Protein AF-Q2W758-F1 (afdb_monomer_lite)

pLDDT: mean 70.44, std 22.69, range [36.78, 98.5]

Structure (mmCIF, N/CA/C/O backbone):
data_AF-Q2W758-F1
#
_entry.id   AF-Q2W758-F1
#
loop_
_atom_site.group_PDB
_atom_site.id
_atom_site.type_symbol
_atom_site.label_atom_id
_atom_site.label_alt_id
_atom_site.label_comp_id
_atom_site.label_asym_id
_atom_site.label_entity_id
_atom_site.label_seq_id
_atom_site.pdbx_PDB_ins_code
_atom_site.Cartn_x
_atom_site.Cartn_y
_atom_site.Cartn_z
_atom_site.occupancy
_atom_site.B_iso_or_equiv
_atom_site.auth_seq_id
_atom_site.auth_comp_id
_atom_site.auth_asym_id
_atom_site.auth_atom_id
_atom_site.pdbx_PDB_model_num
ATOM 1 N N . MET A 1 1 ? 8.973 -11.100 53.255 1.00 49.47 1 MET A N 1
ATOM 2 C CA . MET A 1 1 ? 9.545 -11.389 51.923 1.00 49.47 1 MET A CA 1
ATOM 3 C C . MET A 1 1 ? 8.384 -11.564 50.959 1.00 49.47 1 MET A C 1
ATOM 5 O O . MET A 1 1 ? 7.760 -12.614 50.936 1.00 49.47 1 MET A O 1
ATOM 9 N N . THR A 1 2 ? 7.994 -10.482 50.293 1.00 50.66 2 THR A N 1
ATOM 10 C CA . THR A 1 2 ? 6.791 -10.388 49.455 1.00 50.66 2 THR A CA 1
ATOM 11 C C . THR A 1 2 ? 7.188 -10.641 48.005 1.00 50.66 2 THR A C 1
ATOM 13 O O . THR A 1 2 ? 7.849 -9.811 47.386 1.00 50.66 2 THR A O 1
ATOM 16 N N . SER A 1 3 ? 6.822 -11.809 47.479 1.00 50.97 3 SER A N 1
ATOM 17 C CA . SER A 1 3 ? 7.029 -12.170 46.076 1.00 50.97 3 SER A CA 1
ATOM 18 C C . SER A 1 3 ? 6.129 -11.318 45.182 1.00 50.97 3 SER A C 1
ATOM 20 O O . SER A 1 3 ? 4.908 -11.478 45.176 1.00 50.97 3 SER A O 1
ATOM 22 N N . ALA A 1 4 ? 6.737 -10.398 44.435 1.00 50.34 4 ALA A N 1
ATOM 23 C CA . ALA A 1 4 ? 6.071 -9.607 43.413 1.00 50.34 4 ALA A CA 1
ATOM 24 C C . ALA A 1 4 ? 5.788 -10.494 42.190 1.00 50.34 4 ALA A C 1
ATOM 26 O O . ALA A 1 4 ? 6.695 -10.886 41.458 1.00 50.34 4 ALA A O 1
ATOM 27 N N . SER A 1 5 ? 4.514 -10.831 41.989 1.00 56.16 5 SER A N 1
ATOM 28 C CA . SER A 1 5 ? 4.032 -11.543 40.806 1.00 56.16 5 SER A CA 1
ATOM 29 C C . SER A 1 5 ? 4.061 -10.597 39.601 1.00 56.16 5 SER A C 1
ATOM 31 O O . SER A 1 5 ? 3.198 -9.729 39.448 1.00 56.16 5 SER A O 1
ATOM 33 N N . VAL A 1 6 ? 5.100 -10.729 38.773 1.00 64.94 6 VAL A N 1
ATOM 34 C CA . VAL A 1 6 ? 5.247 -10.011 37.502 1.00 64.94 6 VAL A CA 1
ATOM 35 C C . VAL A 1 6 ? 4.235 -10.587 36.513 1.00 64.94 6 VAL A C 1
ATOM 37 O O . VAL A 1 6 ? 4.490 -11.593 35.851 1.00 64.94 6 VAL A O 1
ATOM 40 N N . ARG A 1 7 ? 3.062 -9.955 36.415 1.00 58.91 7 ARG A N 1
ATOM 41 C CA . ARG A 1 7 ? 2.067 -10.273 35.383 1.00 58.91 7 ARG A CA 1
ATOM 42 C C . ARG A 1 7 ? 2.674 -9.951 34.022 1.00 58.91 7 ARG A C 1
ATOM 44 O O . ARG A 1 7 ? 2.894 -8.789 33.697 1.00 58.91 7 ARG A O 1
ATOM 51 N N . HIS A 1 8 ? 2.971 -10.985 33.248 1.00 45.88 8 HIS A N 1
ATOM 52 C CA . HIS A 1 8 ? 3.322 -10.833 31.844 1.00 45.88 8 HIS A CA 1
ATOM 53 C C . HIS A 1 8 ? 2.057 -10.398 31.104 1.00 45.88 8 HIS A C 1
ATOM 55 O O . HIS A 1 8 ? 1.109 -11.174 30.978 1.00 45.88 8 HIS A O 1
ATOM 61 N N . SER A 1 9 ? 2.015 -9.136 30.679 1.00 56.16 9 SER A N 1
ATOM 62 C CA . SER A 1 9 ? 0.970 -8.651 29.781 1.00 56.16 9 SER A CA 1
ATOM 63 C C . SER A 1 9 ? 1.039 -9.459 28.482 1.00 56.16 9 SER A C 1
ATOM 65 O O . SER A 1 9 ? 2.118 -9.531 27.888 1.00 56.16 9 SER A O 1
ATOM 67 N N . PRO A 1 10 ? -0.062 -10.092 28.041 1.00 50.97 10 PRO A N 1
ATOM 68 C CA . PRO A 1 10 ? -0.075 -10.843 26.797 1.00 50.97 10 PRO A CA 1
ATOM 69 C C . PRO A 1 10 ? 0.259 -9.902 25.639 1.00 50.97 10 PRO A C 1
ATOM 71 O O . PRO A 1 10 ? -0.279 -8.797 25.551 1.00 50.97 10 PRO A O 1
ATOM 74 N N . SER A 1 11 ? 1.190 -10.355 24.800 1.00 43.78 11 SER A N 1
ATOM 75 C CA . SER A 1 11 ? 1.757 -9.650 23.657 1.00 43.78 11 SER A CA 1
ATOM 76 C C . SER A 1 11 ? 0.722 -8.818 22.911 1.00 43.78 11 SER A C 1
ATOM 78 O O . SER A 1 11 ? -0.300 -9.329 22.447 1.00 43.78 11 SER A O 1
ATOM 80 N N . ALA A 1 12 ? 1.015 -7.523 22.805 1.00 44.62 12 ALA A N 1
ATOM 81 C CA . ALA A 1 12 ? 0.257 -6.588 22.001 1.00 44.62 12 ALA A CA 1
ATOM 82 C C . ALA A 1 12 ? 0.099 -7.148 20.583 1.00 44.62 12 ALA A C 1
ATOM 84 O O . ALA A 1 12 ? 1.062 -7.596 19.963 1.00 44.62 12 ALA A O 1
ATOM 85 N N . LEU A 1 13 ? -1.140 -7.133 20.097 1.00 44.19 13 LEU A N 1
ATOM 86 C CA . LEU A 1 13 ? -1.494 -7.373 18.706 1.00 44.19 13 LEU A CA 1
ATOM 87 C C . LEU A 1 13 ? -0.571 -6.527 17.826 1.00 44.19 13 LEU A C 1
ATOM 89 O O . LEU A 1 13 ? -0.758 -5.313 17.746 1.00 44.19 13 LEU A O 1
ATOM 93 N N . HIS A 1 14 ? 0.421 -7.148 17.188 1.00 46.50 14 HIS A N 1
ATOM 94 C CA . HIS A 1 14 ? 1.194 -6.450 16.176 1.00 46.50 14 HIS A CA 1
ATOM 95 C C . HIS A 1 14 ? 0.193 -6.046 15.086 1.00 46.50 14 HIS A C 1
ATOM 97 O O . HIS A 1 14 ? -0.490 -6.929 14.547 1.00 46.50 14 HIS A O 1
ATOM 103 N N . PRO A 1 15 ? 0.007 -4.740 14.804 1.00 52.16 15 PRO A N 1
ATOM 104 C CA . PRO A 1 15 ? -0.708 -4.345 13.602 1.00 52.16 15 PRO A CA 1
ATOM 105 C C . PRO A 1 15 ? -0.065 -5.114 12.451 1.00 52.16 15 PRO A C 1
ATOM 107 O O . PRO A 1 15 ? 1.149 -5.315 12.458 1.00 52.16 15 PRO A O 1
ATOM 110 N N . VAL A 1 16 ? -0.878 -5.614 11.516 1.00 53.03 16 VAL A N 1
ATOM 111 C CA . VAL A 1 16 ? -0.331 -6.121 10.257 1.00 53.03 16 VAL A CA 1
ATOM 112 C C . VAL A 1 16 ? 0.443 -4.943 9.703 1.00 53.03 16 VAL A C 1
ATOM 114 O O . VAL A 1 16 ? -0.164 -3.946 9.304 1.00 53.03 16 VAL A O 1
ATOM 117 N N . ASP A 1 17 ? 1.763 -5.004 9.822 1.00 59.78 17 ASP A N 1
ATOM 118 C CA . ASP A 1 17 ? 2.634 -3.927 9.412 1.00 59.78 17 ASP A CA 1
ATOM 119 C C . ASP A 1 17 ? 2.723 -4.054 7.899 1.00 59.78 17 ASP A C 1
ATOM 121 O O . ASP A 1 17 ? 3.684 -4.567 7.338 1.00 59.78 17 ASP A O 1
ATOM 125 N N . LEU A 1 18 ? 1.630 -3.657 7.239 1.00 56.12 18 LEU A N 1
ATOM 126 C CA . LEU A 1 18 ? 1.497 -3.616 5.788 1.00 56.12 18 LEU A CA 1
ATOM 127 C C . LEU A 1 18 ? 2.612 -2.774 5.173 1.00 56.12 18 LEU A C 1
ATOM 129 O O . LEU A 1 18 ? 2.875 -2.947 3.991 1.00 56.12 18 LEU A O 1
ATOM 133 N N . PHE A 1 19 ? 3.238 -1.911 5.987 1.00 55.78 19 PHE A N 1
ATOM 134 C CA . PHE A 1 19 ? 4.366 -1.050 5.665 1.00 55.78 19 PHE A CA 1
ATOM 135 C C . PHE A 1 19 ? 5.663 -1.402 6.408 1.00 55.78 19 PHE A C 1
ATOM 137 O O . PHE A 1 19 ? 6.660 -0.688 6.275 1.00 55.78 19 PHE A O 1
ATOM 144 N N . GLY A 1 20 ? 5.665 -2.506 7.155 1.00 58.12 20 GLY A N 1
ATOM 145 C CA . GLY A 1 20 ? 6.809 -2.990 7.909 1.00 58.12 20 GLY A CA 1
ATOM 146 C C . GLY A 1 20 ? 7.896 -3.485 6.974 1.00 58.12 20 GLY A C 1
ATOM 147 O O . GLY A 1 20 ? 7.636 -4.199 6.003 1.00 58.12 20 GLY A O 1
ATOM 148 N N . ALA A 1 21 ? 9.134 -3.089 7.248 1.00 56.91 21 ALA A N 1
ATOM 149 C CA . ALA A 1 21 ? 10.274 -3.579 6.492 1.00 56.91 21 ALA A CA 1
ATOM 150 C C . ALA A 1 21 ? 10.400 -5.104 6.666 1.00 56.91 21 ALA A C 1
ATOM 152 O O . ALA A 1 21 ? 10.360 -5.610 7.788 1.00 56.91 21 ALA A O 1
ATOM 153 N N . SER A 1 22 ? 10.572 -5.834 5.559 1.00 60.69 22 SER A N 1
ATOM 154 C CA . SER A 1 22 ? 10.923 -7.258 5.585 1.00 60.69 22 SER A CA 1
ATOM 155 C C . SER A 1 22 ? 12.285 -7.459 6.264 1.00 60.69 22 SER A C 1
ATOM 157 O O . SER A 1 22 ? 13.042 -6.508 6.467 1.00 60.69 22 SER A O 1
ATOM 159 N N . ALA A 1 23 ? 12.659 -8.709 6.546 1.00 63.75 23 ALA A N 1
ATOM 160 C CA . ALA A 1 23 ? 14.004 -9.069 7.009 1.00 63.75 23 ALA A CA 1
ATOM 161 C C . ALA A 1 23 ? 15.124 -8.556 6.072 1.00 63.75 23 ALA A C 1
ATOM 163 O O . ALA A 1 23 ? 16.255 -8.362 6.510 1.00 63.75 23 ALA A O 1
ATOM 164 N N . SER A 1 24 ? 14.804 -8.291 4.797 1.00 65.44 24 SER A N 1
ATOM 165 C CA . SER A 1 24 ? 15.688 -7.661 3.805 1.00 65.44 24 SER A CA 1
ATOM 166 C C . SER A 1 24 ? 15.831 -6.135 3.956 1.00 65.44 24 SER A C 1
ATOM 168 O O . SER A 1 24 ? 16.604 -5.516 3.227 1.00 65.44 24 SER A O 1
ATOM 170 N N . GLY A 1 25 ? 15.078 -5.499 4.859 1.00 80.88 25 GLY A N 1
ATOM 171 C CA . GLY A 1 25 ? 14.962 -4.042 4.974 1.00 80.88 25 GLY A CA 1
ATOM 172 C C . GLY A 1 25 ? 14.144 -3.393 3.850 1.00 80.88 25 GLY A C 1
ATOM 173 O O . GLY A 1 25 ? 13.932 -2.180 3.864 1.00 80.88 25 GLY A O 1
ATOM 174 N N . LEU A 1 26 ? 13.680 -4.183 2.877 1.00 83.44 26 LEU A N 1
ATOM 175 C CA . LEU A 1 26 ? 12.830 -3.742 1.780 1.00 83.44 26 LEU A CA 1
ATOM 176 C C . LEU A 1 26 ? 11.384 -4.159 2.028 1.00 83.44 26 LEU A C 1
ATOM 178 O O . LEU A 1 26 ? 11.082 -5.118 2.732 1.00 83.44 26 LEU A O 1
ATOM 182 N N . HIS A 1 27 ? 10.469 -3.391 1.463 1.00 87.44 27 HIS A N 1
ATOM 183 C CA . HIS A 1 27 ? 9.048 -3.654 1.588 1.00 87.44 27 HIS A CA 1
ATOM 184 C C . HIS A 1 27 ? 8.627 -4.696 0.534 1.00 87.44 27 HIS A C 1
ATOM 186 O O . HIS A 1 27 ? 8.945 -4.484 -0.639 1.00 87.44 27 HIS A O 1
ATOM 192 N N . PRO A 1 28 ? 7.853 -5.749 0.869 1.00 90.56 28 PRO A N 1
ATOM 193 C CA . PRO A 1 28 ? 7.458 -6.796 -0.086 1.00 90.56 28 PRO A CA 1
ATOM 194 C C . PRO A 1 28 ? 6.794 -6.251 -1.363 1.00 90.56 28 PRO A C 1
ATOM 196 O O . PRO A 1 28 ? 7.180 -6.593 -2.477 1.00 90.56 28 PRO A O 1
ATOM 199 N N . VAL A 1 29 ? 5.849 -5.314 -1.217 1.00 93.44 29 VAL A N 1
ATOM 200 C CA . VAL A 1 29 ? 5.238 -4.591 -2.354 1.00 93.44 29 VAL A CA 1
ATOM 201 C C . VAL A 1 29 ? 6.278 -3.846 -3.201 1.00 93.44 29 VAL A C 1
ATOM 203 O O . VAL A 1 29 ? 6.196 -3.853 -4.425 1.00 93.44 29 VAL A O 1
ATOM 206 N N . GLY A 1 30 ? 7.289 -3.236 -2.581 1.00 94.81 30 GLY A N 1
ATOM 207 C CA . GLY A 1 30 ? 8.368 -2.556 -3.296 1.00 94.81 30 GLY A CA 1
ATOM 208 C C . GLY A 1 30 ? 9.173 -3.515 -4.174 1.00 94.81 30 GLY A C 1
ATOM 209 O O . GLY A 1 30 ? 9.403 -3.222 -5.347 1.00 94.81 30 GLY A O 1
ATOM 210 N N . GLU A 1 31 ? 9.531 -4.691 -3.654 1.00 94.88 31 GLU A N 1
ATOM 211 C CA . GLU A 1 31 ? 10.206 -5.748 -4.421 1.00 94.88 31 GLU A CA 1
ATOM 212 C C . GLU A 1 31 ? 9.363 -6.209 -5.622 1.00 94.88 31 GLU A C 1
ATOM 214 O O . GLU A 1 31 ? 9.882 -6.375 -6.728 1.00 94.88 31 GLU A O 1
ATOM 219 N N . ARG A 1 32 ? 8.040 -6.330 -5.454 1.00 96.31 32 ARG A N 1
ATOM 220 C CA . ARG A 1 32 ? 7.123 -6.637 -6.563 1.00 96.31 32 ARG A CA 1
ATOM 221 C C . ARG A 1 32 ? 7.094 -5.521 -7.600 1.00 96.31 32 ARG A C 1
ATOM 223 O O . ARG A 1 32 ? 7.221 -5.800 -8.787 1.00 96.31 32 ARG A O 1
ATOM 230 N N . ILE A 1 33 ? 7.018 -4.258 -7.188 1.00 97.12 33 ILE A N 1
ATOM 231 C CA . ILE A 1 33 ? 7.106 -3.127 -8.124 1.00 97.12 33 ILE A CA 1
ATOM 232 C C . ILE A 1 33 ? 8.427 -3.180 -8.906 1.00 97.12 33 ILE A C 1
ATOM 234 O O . ILE A 1 33 ? 8.429 -2.980 -10.119 1.00 97.12 33 ILE A O 1
ATOM 238 N N . ALA A 1 34 ? 9.547 -3.506 -8.259 1.00 97.38 34 ALA A N 1
ATOM 239 C CA . ALA A 1 34 ? 10.831 -3.650 -8.942 1.00 97.38 34 ALA A CA 1
ATOM 240 C C . ALA A 1 34 ? 10.808 -4.737 -10.028 1.00 97.38 34 ALA A C 1
ATOM 242 O O . ALA A 1 34 ? 11.315 -4.500 -11.127 1.00 97.38 34 ALA A O 1
ATOM 243 N N . LEU A 1 35 ? 10.183 -5.886 -9.744 1.00 97.12 35 LEU A N 1
ATOM 244 C CA . LEU A 1 35 ? 9.984 -6.967 -10.714 1.00 97.12 35 LEU A CA 1
ATOM 245 C C . LEU A 1 35 ? 9.090 -6.535 -11.881 1.00 97.12 35 LEU A C 1
ATOM 247 O O . LEU A 1 35 ? 9.450 -6.770 -13.030 1.00 97.12 35 LEU A O 1
ATOM 251 N N . TRP A 1 36 ? 7.977 -5.847 -11.611 1.00 98.00 36 TRP A N 1
ATOM 252 C CA . TRP A 1 36 ? 7.095 -5.311 -12.658 1.00 98.00 36 TRP A CA 1
ATOM 253 C C . TRP A 1 36 ? 7.840 -4.351 -13.591 1.00 98.00 36 TRP A C 1
ATOM 255 O O . TRP A 1 36 ? 7.676 -4.356 -14.809 1.00 98.00 36 TRP A O 1
ATOM 265 N N . LEU A 1 37 ? 8.712 -3.527 -13.012 1.00 97.94 37 LEU A N 1
ATOM 266 C CA . LEU A 1 37 ? 9.508 -2.560 -13.749 1.00 97.94 37 LEU A CA 1
ATOM 267 C C . LEU A 1 37 ? 10.750 -3.166 -14.406 1.00 97.94 37 LEU A C 1
ATOM 269 O O . LEU A 1 37 ? 11.454 -2.407 -15.073 1.00 97.94 37 LEU A O 1
ATOM 273 N N . ALA A 1 38 ? 11.080 -4.449 -14.213 1.00 97.94 38 ALA A N 1
ATOM 274 C CA . ALA A 1 38 ? 12.380 -5.032 -14.569 1.00 97.94 38 ALA A CA 1
ATOM 275 C C . ALA A 1 38 ? 12.777 -4.740 -16.026 1.00 97.94 38 ALA A C 1
ATOM 277 O O . ALA A 1 38 ? 13.856 -4.183 -16.265 1.00 97.94 38 ALA A O 1
ATOM 278 N N . ASP A 1 39 ? 11.844 -4.947 -16.955 1.00 97.62 39 ASP A N 1
ATOM 279 C CA . ASP A 1 39 ? 12.059 -4.791 -18.398 1.00 97.62 39 ASP A CA 1
ATOM 280 C C . ASP A 1 39 ? 11.893 -3.348 -18.907 1.00 97.62 39 ASP A C 1
ATOM 282 O O . ASP A 1 39 ? 12.196 -3.045 -20.063 1.00 97.62 39 ASP A O 1
ATOM 286 N N . ILE A 1 40 ? 11.451 -2.416 -18.054 1.00 97.81 40 ILE A N 1
ATOM 287 C CA . ILE A 1 40 ? 11.237 -1.013 -18.430 1.00 97.81 40 ILE A CA 1
ATOM 288 C C . ILE A 1 40 ? 12.485 -0.187 -18.076 1.00 97.81 40 ILE A C 1
ATOM 290 O O . ILE A 1 40 ? 12.859 -0.099 -16.899 1.00 97.81 40 ILE A O 1
ATOM 294 N N . PRO A 1 41 ? 13.159 0.476 -19.036 1.00 98.25 41 PRO A N 1
ATOM 295 C CA . PRO A 1 41 ? 14.321 1.305 -18.728 1.00 98.25 41 PRO A CA 1
ATOM 296 C C . PRO A 1 41 ? 13.975 2.428 -17.743 1.00 98.25 41 PRO A C 1
ATOM 298 O O . PRO A 1 41 ? 12.971 3.118 -17.905 1.00 98.25 41 PRO A O 1
ATOM 301 N N . ALA A 1 42 ? 14.845 2.693 -16.762 1.00 98.38 42 ALA A N 1
ATOM 302 C CA . ALA A 1 42 ? 14.583 3.706 -15.729 1.00 98.38 42 ALA A CA 1
ATOM 303 C C . ALA A 1 42 ? 14.304 5.109 -16.305 1.00 98.38 42 ALA A C 1
ATOM 305 O O . ALA A 1 42 ? 13.513 5.854 -15.740 1.00 98.38 42 ALA A O 1
ATOM 306 N N . LYS A 1 43 ? 14.918 5.464 -17.445 1.00 98.44 43 LYS A N 1
ATOM 307 C CA . LYS A 1 43 ? 14.649 6.732 -18.149 1.00 98.44 43 LYS A CA 1
ATOM 308 C C . LYS A 1 43 ? 13.212 6.819 -18.678 1.00 98.44 43 LYS A C 1
ATOM 310 O O . LYS A 1 43 ? 12.642 7.903 -18.679 1.00 98.44 43 LYS A O 1
ATOM 315 N N . VAL A 1 44 ? 12.641 5.695 -19.117 1.00 98.38 44 VAL A N 1
ATOM 316 C CA . VAL A 1 44 ? 11.253 5.620 -19.595 1.00 98.38 44 VAL A CA 1
ATOM 317 C C . VAL A 1 44 ? 10.299 5.778 -18.417 1.00 98.38 44 VAL A C 1
ATOM 319 O O . VAL A 1 44 ? 9.440 6.645 -18.469 1.00 98.38 44 VAL A O 1
ATOM 322 N N . VAL A 1 45 ? 10.524 5.039 -17.324 1.00 98.25 45 VAL A N 1
ATOM 323 C CA . VAL A 1 45 ? 9.739 5.178 -16.082 1.00 98.25 45 VAL A CA 1
ATOM 324 C C . VAL A 1 45 ? 9.783 6.621 -15.567 1.00 98.25 45 VAL A C 1
ATOM 326 O O . VAL A 1 45 ? 8.750 7.213 -15.284 1.00 98.25 45 VAL A O 1
ATOM 329 N N . ALA A 1 46 ? 10.973 7.221 -15.505 1.00 98.50 46 ALA A N 1
ATOM 330 C CA . ALA A 1 46 ? 11.157 8.595 -15.048 1.00 98.50 46 ALA A CA 1
ATOM 331 C C . ALA A 1 46 ? 10.346 9.608 -15.868 1.00 98.50 46 ALA A C 1
ATOM 333 O O . ALA A 1 46 ? 9.638 10.436 -15.304 1.00 98.50 46 ALA A O 1
ATOM 334 N N . ARG A 1 47 ? 10.405 9.501 -17.201 1.00 98.19 47 ARG A N 1
ATOM 335 C CA . ARG A 1 47 ? 9.623 10.343 -18.111 1.00 98.19 47 ARG A CA 1
ATOM 336 C C . ARG A 1 47 ? 8.121 10.115 -17.945 1.00 98.19 47 ARG A C 1
ATOM 338 O O . ARG A 1 47 ? 7.376 11.083 -17.875 1.00 98.19 47 ARG A O 1
ATOM 345 N N . ASP A 1 48 ? 7.687 8.858 -17.902 1.00 97.81 48 ASP A N 1
ATOM 346 C CA . ASP A 1 48 ? 6.268 8.497 -17.888 1.00 97.81 48 ASP A CA 1
ATOM 347 C C . ASP A 1 48 ? 5.561 8.944 -16.594 1.00 97.81 48 ASP A C 1
ATOM 349 O O . ASP A 1 48 ? 4.367 9.228 -16.631 1.00 97.81 48 ASP A O 1
ATOM 353 N N . PHE A 1 49 ? 6.294 9.048 -15.480 1.00 97.88 49 PHE A N 1
ATOM 354 C CA . PHE A 1 49 ? 5.773 9.480 -14.176 1.00 97.88 49 PHE A CA 1
ATOM 355 C C . PHE A 1 49 ? 6.271 10.860 -13.724 1.00 97.88 49 PHE A C 1
ATOM 357 O O . PHE A 1 49 ? 6.076 11.219 -12.568 1.00 97.88 49 PHE A O 1
ATOM 364 N N . ALA A 1 50 ? 6.925 11.620 -14.609 1.00 97.69 50 ALA A N 1
ATOM 365 C CA . ALA A 1 50 ? 7.481 12.945 -14.315 1.00 97.69 50 ALA A CA 1
ATOM 366 C C . ALA A 1 50 ? 8.378 12.997 -13.055 1.00 97.69 50 ALA A C 1
ATOM 368 O O . ALA A 1 50 ? 8.368 13.972 -12.305 1.00 97.69 50 ALA A O 1
ATOM 369 N N . VAL A 1 51 ? 9.191 11.958 -12.831 1.00 98.31 51 VAL A N 1
ATOM 370 C CA . VAL A 1 51 ? 10.146 11.886 -11.711 1.00 98.31 51 VAL A CA 1
ATOM 371 C C . VAL A 1 51 ? 11.591 11.919 -12.188 1.00 98.31 51 VAL A C 1
ATOM 373 O O . VAL A 1 51 ? 11.906 11.643 -13.345 1.00 98.31 51 VAL A O 1
ATOM 376 N N . ALA A 1 52 ? 12.518 12.202 -11.275 1.00 98.38 52 ALA A N 1
ATOM 377 C CA . ALA A 1 52 ? 13.937 12.109 -11.578 1.00 98.38 52 ALA A CA 1
ATOM 378 C C . ALA A 1 52 ? 14.368 10.652 -11.849 1.00 98.38 52 ALA A C 1
ATOM 380 O O . ALA A 1 52 ? 13.893 9.699 -11.227 1.00 98.38 52 ALA A O 1
ATOM 381 N N . VAL A 1 53 ? 15.350 10.463 -12.740 1.00 98.50 53 VAL A N 1
ATOM 382 C CA . VAL A 1 53 ? 15.851 9.123 -13.117 1.00 98.50 53 VAL A CA 1
ATOM 383 C C . VAL A 1 53 ? 16.383 8.339 -11.912 1.00 98.50 53 VAL A C 1
ATOM 385 O O . VAL A 1 53 ? 16.246 7.117 -11.864 1.00 98.50 53 VAL A O 1
ATOM 388 N N . HIS A 1 54 ? 16.976 9.018 -10.925 1.00 98.38 54 HIS A N 1
ATOM 389 C CA . HIS A 1 54 ? 17.461 8.365 -9.707 1.00 98.38 54 HIS A CA 1
ATOM 390 C C . HIS A 1 54 ? 16.308 7.805 -8.854 1.00 98.38 54 HIS A C 1
ATOM 392 O O . HIS A 1 54 ? 16.445 6.715 -8.303 1.00 98.38 54 HIS A O 1
ATOM 398 N N . THR A 1 55 ? 15.160 8.488 -8.806 1.00 98.12 55 THR A N 1
ATOM 399 C CA . THR A 1 55 ? 13.945 8.029 -8.119 1.00 98.12 55 THR A CA 1
ATOM 400 C C . THR A 1 55 ? 13.401 6.765 -8.777 1.00 98.12 55 THR A C 1
ATOM 402 O O . THR A 1 55 ? 13.195 5.760 -8.101 1.00 98.12 55 THR A O 1
ATOM 405 N N . ALA A 1 56 ? 13.298 6.756 -10.111 1.00 98.38 56 ALA A N 1
ATOM 406 C CA . ALA A 1 56 ? 12.889 5.570 -10.866 1.00 98.38 56 ALA A CA 1
ATOM 407 C C . ALA A 1 56 ? 13.855 4.382 -10.674 1.00 98.38 56 ALA A C 1
ATOM 409 O O . ALA A 1 56 ? 13.424 3.236 -10.553 1.00 98.38 56 ALA A O 1
ATOM 410 N N . LYS A 1 57 ? 15.171 4.637 -10.593 1.00 98.19 57 LYS A N 1
ATOM 411 C CA . LYS A 1 57 ? 16.159 3.611 -10.203 1.00 98.19 57 LYS A CA 1
ATOM 412 C C . LYS A 1 57 ? 15.944 3.116 -8.769 1.00 98.19 57 LYS A C 1
ATOM 414 O O . LYS A 1 57 ? 16.224 1.957 -8.493 1.00 98.19 57 LYS A O 1
ATOM 419 N N . GLY A 1 58 ? 15.477 3.972 -7.861 1.00 97.50 58 GLY A N 1
ATOM 420 C CA . GLY A 1 58 ? 15.061 3.585 -6.514 1.00 97.50 58 GLY A CA 1
ATOM 421 C C . GLY A 1 58 ? 13.919 2.570 -6.545 1.00 97.50 58 GLY A C 1
ATOM 422 O O . GLY A 1 58 ? 14.049 1.495 -5.969 1.00 97.50 58 GLY A O 1
ATOM 423 N N . TRP A 1 59 ? 12.857 2.854 -7.298 1.00 98.06 59 TRP A N 1
ATOM 424 C CA . TRP A 1 59 ? 11.721 1.935 -7.438 1.00 98.06 59 TRP A CA 1
ATOM 425 C C . TRP A 1 59 ? 12.130 0.593 -8.046 1.00 98.06 59 TRP A C 1
ATOM 427 O O . TRP A 1 59 ? 11.775 -0.456 -7.525 1.00 98.06 59 TRP A O 1
ATOM 437 N N . LYS A 1 60 ? 12.991 0.606 -9.073 1.00 97.81 60 LYS A N 1
ATOM 438 C CA . LYS A 1 60 ? 13.574 -0.618 -9.655 1.00 97.81 60 LYS A CA 1
ATOM 439 C C . LYS A 1 60 ? 14.491 -1.406 -8.706 1.00 97.81 60 LYS A C 1
ATOM 441 O O . LYS A 1 60 ? 14.852 -2.528 -9.034 1.00 97.81 60 LYS A O 1
ATOM 446 N N . ARG A 1 61 ? 14.902 -0.833 -7.569 1.00 97.12 61 ARG A N 1
ATOM 447 C CA . ARG A 1 61 ? 15.653 -1.523 -6.503 1.00 97.12 61 ARG A CA 1
ATOM 448 C C . ARG A 1 61 ? 14.759 -2.010 -5.360 1.00 97.12 61 ARG A C 1
ATOM 450 O O . ARG A 1 61 ? 15.277 -2.527 -4.382 1.00 97.12 61 ARG A O 1
ATOM 457 N N . GLY A 1 62 ? 13.446 -1.825 -5.465 1.00 96.25 62 GLY A N 1
ATOM 458 C CA . GLY A 1 62 ? 12.492 -2.264 -4.452 1.00 96.25 62 GLY A CA 1
ATOM 459 C C . GLY A 1 62 ? 12.078 -1.183 -3.457 1.00 96.25 62 GLY A C 1
ATOM 460 O O . GLY A 1 62 ? 11.365 -1.477 -2.503 1.00 96.25 62 GLY A O 1
ATOM 461 N N . HIS A 1 63 ? 12.494 0.074 -3.648 1.00 95.94 63 HIS A N 1
ATOM 462 C CA . HIS A 1 63 ? 12.005 1.159 -2.798 1.00 95.94 63 HIS A CA 1
ATOM 463 C C . HIS A 1 63 ? 10.556 1.498 -3.141 1.00 95.94 63 HIS A C 1
ATOM 465 O O . HIS A 1 63 ? 10.223 1.713 -4.309 1.00 95.94 63 HIS A O 1
ATOM 471 N N . LEU A 1 64 ? 9.712 1.598 -2.114 1.00 95.56 64 LEU A N 1
ATOM 472 C CA . LEU A 1 64 ? 8.306 1.926 -2.294 1.00 95.56 64 LEU A CA 1
ATOM 473 C C . LEU A 1 64 ? 8.158 3.355 -2.857 1.00 95.56 64 LEU A C 1
ATOM 475 O O . LEU A 1 64 ? 8.776 4.290 -2.332 1.00 95.56 64 LEU A O 1
ATOM 479 N N . PRO A 1 65 ? 7.361 3.566 -3.915 1.00 96.69 65 PRO A N 1
ATOM 480 C CA . PRO A 1 65 ? 6.985 4.908 -4.332 1.00 96.69 65 PRO A CA 1
ATOM 481 C C . PRO A 1 65 ? 6.137 5.607 -3.261 1.00 96.69 65 PRO A C 1
ATOM 483 O O . PRO A 1 65 ? 5.372 4.977 -2.533 1.00 96.69 65 PRO A O 1
ATOM 486 N N . LEU A 1 66 ? 6.232 6.939 -3.205 1.00 95.56 66 LEU A N 1
ATOM 487 C CA . LEU A 1 66 ? 5.274 7.751 -2.447 1.00 95.56 66 LEU A CA 1
ATOM 488 C C . LEU A 1 66 ? 3.856 7.531 -2.994 1.00 95.56 66 LEU A C 1
ATOM 490 O O . LEU A 1 66 ? 3.693 7.296 -4.192 1.00 95.56 66 LEU A O 1
ATOM 494 N N . MET A 1 67 ? 2.840 7.697 -2.145 1.00 94.25 67 MET A N 1
ATOM 495 C CA . MET A 1 67 ? 1.439 7.407 -2.490 1.00 94.25 67 MET A CA 1
ATOM 496 C C . MET A 1 67 ? 0.952 8.111 -3.761 1.00 94.25 67 MET A C 1
ATOM 498 O O . MET A 1 67 ? 0.288 7.482 -4.576 1.00 94.25 67 MET A O 1
ATOM 502 N N . ALA A 1 68 ? 1.347 9.366 -3.995 1.00 96.25 68 ALA A N 1
ATOM 503 C CA . ALA A 1 68 ? 0.990 10.085 -5.221 1.00 96.25 68 ALA A CA 1
ATOM 504 C C . ALA A 1 68 ? 1.522 9.396 -6.496 1.00 96.25 68 ALA A C 1
ATOM 506 O O . ALA A 1 68 ? 0.804 9.256 -7.483 1.00 96.25 68 ALA A O 1
ATOM 507 N N . HIS A 1 69 ? 2.767 8.909 -6.469 1.00 97.88 69 HIS A N 1
ATOM 508 C CA . HIS A 1 69 ? 3.355 8.187 -7.599 1.00 97.88 69 HIS A CA 1
ATOM 509 C C . HIS A 1 69 ? 2.778 6.781 -7.733 1.00 97.88 69 HIS A C 1
ATOM 511 O O . HIS A 1 69 ? 2.588 6.307 -8.848 1.00 97.88 69 HIS A O 1
ATOM 517 N N . PHE A 1 70 ? 2.479 6.125 -6.610 1.00 96.94 70 PHE A N 1
ATOM 518 C CA . PHE A 1 70 ? 1.815 4.829 -6.626 1.00 96.94 70 PHE A CA 1
ATOM 519 C C . PHE A 1 70 ? 0.426 4.930 -7.271 1.00 96.94 70 PHE A C 1
ATOM 521 O O . PHE A 1 70 ? 0.127 4.169 -8.183 1.00 96.94 70 PHE A O 1
ATOM 528 N N . ALA A 1 71 ? -0.375 5.932 -6.897 1.00 96.25 71 ALA A N 1
ATOM 529 C CA . ALA A 1 71 ? -1.661 6.205 -7.535 1.00 96.25 71 ALA A CA 1
ATOM 530 C C . ALA A 1 71 ? -1.509 6.447 -9.046 1.00 96.25 71 ALA A C 1
ATOM 532 O O . ALA A 1 71 ? -2.248 5.870 -9.835 1.00 96.25 71 ALA A O 1
ATOM 533 N N . ALA A 1 72 ? -0.498 7.214 -9.473 1.00 97.75 72 ALA A N 1
ATOM 534 C CA . ALA A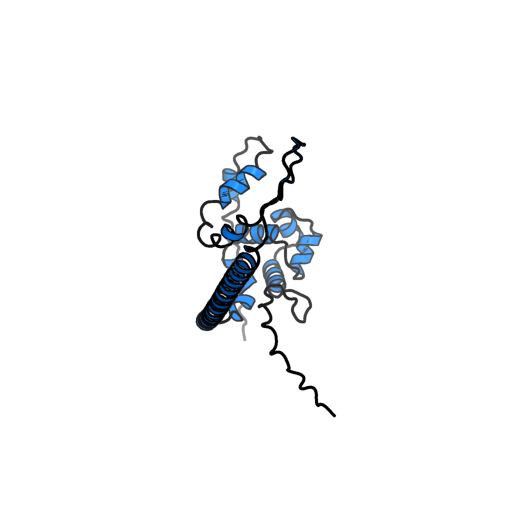 1 72 ? -0.220 7.409 -10.897 1.00 97.75 72 ALA A CA 1
ATOM 535 C C . ALA A 1 72 ? 0.138 6.097 -11.626 1.00 97.75 72 ALA A C 1
ATOM 537 O O . ALA A 1 72 ? -0.268 5.901 -12.773 1.00 97.75 72 ALA A O 1
ATOM 538 N N . MET A 1 73 ? 0.880 5.188 -10.979 1.00 98.19 73 MET A N 1
ATOM 539 C CA . MET A 1 73 ? 1.176 3.850 -11.515 1.00 98.19 73 MET A CA 1
ATOM 540 C C . MET A 1 73 ? -0.092 3.018 -11.693 1.00 98.19 73 MET A C 1
ATOM 542 O O . MET A 1 73 ? -0.278 2.425 -12.755 1.00 98.19 73 MET A O 1
ATOM 546 N N . VAL A 1 74 ? -0.980 3.035 -10.697 1.00 97.44 74 VAL A N 1
ATOM 547 C CA . VAL A 1 74 ? -2.286 2.365 -10.755 1.00 97.44 74 VAL A CA 1
ATOM 548 C C . VAL A 1 74 ? -3.134 2.935 -11.886 1.00 97.44 74 VAL A C 1
ATOM 550 O O . VAL A 1 74 ? -3.626 2.179 -12.709 1.00 97.44 74 VAL A O 1
ATOM 553 N N . THR A 1 75 ? -3.225 4.258 -12.027 1.00 97.19 75 THR A N 1
ATOM 554 C CA . THR A 1 75 ? -3.962 4.879 -13.140 1.00 97.19 75 THR A CA 1
ATOM 555 C C . THR A 1 75 ? -3.398 4.484 -14.508 1.00 97.19 75 THR A C 1
ATOM 557 O O . THR A 1 75 ? -4.145 4.357 -15.475 1.00 97.19 75 THR A O 1
ATOM 560 N N . ARG A 1 76 ? -2.076 4.293 -14.620 1.00 97.19 76 ARG A N 1
ATOM 561 C CA . ARG A 1 76 ? -1.423 3.927 -15.886 1.00 97.19 76 ARG A CA 1
ATOM 562 C C . ARG A 1 76 ? -1.616 2.458 -16.258 1.00 97.19 76 ARG A C 1
ATOM 564 O O . ARG A 1 76 ? -1.761 2.168 -17.445 1.00 97.19 76 ARG A O 1
ATOM 571 N N . TRP A 1 77 ? -1.515 1.549 -15.292 1.00 97.31 77 TRP A N 1
ATOM 572 C CA . TRP A 1 77 ? -1.461 0.104 -15.548 1.00 97.31 77 TRP A CA 1
ATOM 573 C C . TRP A 1 77 ? -2.711 -0.664 -15.117 1.00 97.31 77 TRP A C 1
ATOM 575 O O . TRP A 1 77 ? -2.902 -1.782 -15.581 1.00 97.31 77 TRP A O 1
ATOM 585 N N . GLY A 1 78 ? -3.571 -0.066 -14.297 1.00 96.56 78 GLY A N 1
ATOM 586 C CA . GLY A 1 78 ? -4.824 -0.652 -13.837 1.00 96.56 78 GLY A CA 1
ATOM 587 C C . GLY A 1 78 ? -4.645 -1.780 -12.822 1.00 96.56 78 GLY A C 1
ATOM 588 O O . GLY A 1 78 ? -3.640 -1.857 -12.106 1.00 96.56 78 GLY A O 1
ATOM 589 N N . ASP A 1 79 ? -5.651 -2.649 -12.783 1.00 95.31 79 ASP A N 1
ATOM 590 C CA . ASP A 1 79 ? -5.806 -3.691 -11.767 1.00 95.31 79 ASP A CA 1
ATOM 591 C C . ASP A 1 79 ? -4.728 -4.777 -11.860 1.00 95.31 79 ASP A C 1
ATOM 593 O O . ASP A 1 79 ? -4.230 -5.220 -10.830 1.00 95.31 79 ASP A O 1
ATOM 597 N N . ASP A 1 80 ? -4.248 -5.112 -13.064 1.00 97.06 80 ASP A N 1
ATOM 598 C CA . ASP A 1 80 ? -3.172 -6.100 -13.252 1.00 97.06 80 ASP A CA 1
ATOM 599 C C . ASP A 1 80 ? -1.901 -5.731 -12.466 1.00 97.06 80 ASP A C 1
ATOM 601 O O . ASP A 1 80 ? -1.207 -6.590 -11.915 1.00 97.06 80 ASP A O 1
ATOM 605 N N . PHE A 1 81 ? -1.587 -4.433 -12.401 1.00 97.38 81 PHE A N 1
ATOM 606 C CA . PHE A 1 81 ? -0.459 -3.941 -11.617 1.00 97.38 81 PHE A CA 1
ATOM 607 C C . PHE A 1 81 ? -0.733 -4.028 -10.116 1.00 97.38 81 PHE A C 1
ATOM 609 O O . PHE A 1 81 ? 0.165 -4.414 -9.366 1.00 97.38 81 PHE A O 1
ATOM 616 N N . LEU A 1 82 ? -1.948 -3.684 -9.677 1.00 96.56 82 LEU A N 1
ATOM 617 C CA . LEU A 1 82 ? -2.346 -3.788 -8.272 1.00 96.56 82 LEU A CA 1
ATOM 618 C C . LEU A 1 82 ? -2.277 -5.234 -7.788 1.00 96.56 82 LEU A C 1
ATOM 620 O O . LEU A 1 82 ? -1.597 -5.508 -6.796 1.00 96.56 82 LEU A O 1
ATOM 624 N N . ASP A 1 83 ? -2.899 -6.151 -8.523 1.00 95.44 83 ASP A N 1
ATOM 625 C CA . ASP A 1 83 ? -2.910 -7.576 -8.215 1.00 95.44 83 ASP A CA 1
ATOM 626 C C . ASP A 1 83 ? -1.485 -8.122 -8.161 1.00 95.44 83 ASP A C 1
ATOM 628 O O . ASP A 1 83 ? -1.102 -8.801 -7.207 1.00 95.44 83 ASP A O 1
ATOM 632 N N . PHE A 1 84 ? -0.639 -7.766 -9.131 1.00 96.19 84 PHE A N 1
ATOM 633 C CA . PHE A 1 84 ? 0.748 -8.210 -9.132 1.00 96.19 84 PHE A CA 1
ATOM 634 C C . PHE A 1 84 ? 1.561 -7.645 -7.958 1.00 96.19 84 PHE A C 1
ATOM 636 O O . PHE A 1 84 ? 2.333 -8.391 -7.336 1.00 96.19 84 PHE A O 1
ATOM 643 N N . ALA A 1 85 ? 1.426 -6.345 -7.674 1.00 96.19 85 ALA A N 1
ATOM 644 C CA . ALA A 1 85 ? 2.185 -5.643 -6.642 1.00 96.19 85 ALA A CA 1
ATOM 645 C C . ALA A 1 85 ? 1.794 -6.097 -5.229 1.00 96.19 85 ALA A C 1
ATOM 647 O O . ALA A 1 85 ? 2.669 -6.257 -4.376 1.00 96.19 85 ALA A O 1
ATOM 648 N N . PHE A 1 86 ? 0.504 -6.356 -4.999 1.00 94.88 86 PHE A N 1
ATOM 649 C CA . PHE A 1 86 ? -0.034 -6.757 -3.700 1.00 94.88 86 PHE A CA 1
ATOM 650 C C . PHE A 1 86 ? -0.248 -8.260 -3.532 1.00 94.88 86 PHE A C 1
ATOM 652 O O . PHE A 1 86 ? -0.547 -8.675 -2.416 1.00 94.88 86 PHE A O 1
ATOM 659 N N . ALA A 1 87 ? -0.026 -9.090 -4.558 1.00 91.94 87 ALA A N 1
ATOM 660 C CA . ALA A 1 87 ? -0.171 -10.546 -4.455 1.00 91.94 87 ALA A CA 1
ATOM 661 C C . ALA A 1 87 ? 0.448 -11.159 -3.179 1.00 91.94 87 ALA A C 1
ATOM 663 O O . ALA A 1 87 ? -0.235 -11.960 -2.546 1.00 91.94 87 ALA A O 1
ATOM 664 N N . PRO A 1 88 ? 1.667 -10.787 -2.725 1.00 86.38 88 PRO A N 1
ATOM 665 C CA . PRO A 1 88 ? 2.214 -11.326 -1.476 1.00 86.38 88 PRO A CA 1
ATOM 666 C C . PRO A 1 88 ? 1.415 -10.904 -0.238 1.00 86.38 88 PRO A C 1
ATOM 668 O O . PRO A 1 88 ? 1.093 -11.734 0.605 1.00 86.38 88 PRO A O 1
ATOM 671 N N . ALA A 1 89 ? 1.035 -9.626 -0.158 1.00 84.62 89 ALA A N 1
ATOM 672 C CA . ALA A 1 89 ? 0.247 -9.104 0.956 1.00 84.62 89 ALA A CA 1
ATOM 673 C C . ALA A 1 89 ? -1.165 -9.711 0.991 1.00 84.62 89 ALA A C 1
ATOM 675 O O . ALA A 1 89 ? -1.725 -9.910 2.065 1.00 84.62 89 ALA A O 1
ATOM 676 N N . LEU A 1 90 ? -1.729 -10.027 -0.179 1.00 82.50 90 LEU A N 1
ATOM 677 C CA . LEU A 1 90 ? -3.017 -10.704 -0.311 1.00 82.50 90 LEU A CA 1
ATOM 678 C C . LEU A 1 90 ? -2.920 -12.206 -0.014 1.00 82.50 90 LEU A C 1
ATOM 680 O O . LEU A 1 90 ? -3.859 -12.767 0.540 1.00 82.50 90 LEU A O 1
ATOM 684 N N . ALA A 1 91 ? -1.795 -12.851 -0.331 1.00 84.12 91 ALA A N 1
ATOM 685 C CA . ALA A 1 91 ? -1.557 -14.257 -0.003 1.00 84.12 91 ALA A CA 1
ATOM 686 C C . ALA A 1 91 ? -1.381 -14.479 1.508 1.00 84.12 91 ALA A C 1
ATOM 688 O O . ALA A 1 91 ? -1.814 -15.500 2.037 1.00 84.12 91 ALA A O 1
ATOM 689 N N . GLU A 1 92 ? -0.774 -13.514 2.201 1.00 81.62 92 GLU A N 1
ATOM 690 C CA . GLU A 1 92 ? -0.614 -13.520 3.660 1.00 81.62 92 GLU A CA 1
ATOM 691 C C . GLU A 1 92 ? -1.802 -12.887 4.400 1.00 81.62 92 GLU A C 1
ATOM 693 O O . GLU A 1 92 ? -1.843 -12.887 5.636 1.00 81.62 92 GLU A O 1
ATOM 698 N N . ALA A 1 93 ? -2.779 -12.340 3.669 1.00 77.62 93 ALA A N 1
ATOM 699 C CA . ALA A 1 93 ? -3.940 -11.727 4.285 1.00 77.62 93 ALA A CA 1
ATOM 700 C C . ALA A 1 93 ? -4.699 -12.779 5.114 1.00 77.62 93 ALA A C 1
ATOM 702 O O . ALA A 1 93 ? -4.943 -13.892 4.636 1.00 77.62 93 ALA A O 1
ATOM 703 N N . PRO A 1 94 ? -5.118 -12.440 6.350 1.00 79.00 94 PRO A N 1
ATOM 704 C CA . PRO A 1 94 ? -5.989 -13.314 7.119 1.00 79.00 94 PRO A CA 1
ATOM 705 C C . PRO A 1 94 ? -7.220 -13.635 6.276 1.00 79.00 94 PRO A C 1
ATOM 707 O O . PRO A 1 94 ? -7.755 -12.737 5.615 1.00 79.00 94 PRO A O 1
ATOM 710 N N . SER A 1 95 ? -7.684 -14.883 6.322 1.00 85.69 95 SER A N 1
ATOM 711 C CA . SER A 1 95 ? -8.911 -15.264 5.621 1.00 85.69 95 SER A CA 1
ATOM 712 C C . SER A 1 95 ? -10.063 -14.338 6.025 1.00 85.69 95 SER A C 1
ATOM 714 O O . SER A 1 95 ? -10.082 -13.814 7.141 1.00 85.69 95 SER A O 1
ATOM 716 N N . LEU A 1 96 ? -11.059 -14.155 5.152 1.00 80.75 96 LEU A N 1
ATOM 717 C CA . LEU A 1 96 ? -12.221 -13.310 5.459 1.00 80.75 96 LEU A CA 1
ATOM 718 C C . LEU A 1 96 ? -12.867 -13.690 6.803 1.00 80.75 96 LEU A C 1
ATOM 720 O O . LEU A 1 96 ? -13.203 -12.814 7.591 1.00 80.75 96 LEU A O 1
ATOM 724 N N . SER A 1 97 ? -12.951 -14.988 7.109 1.00 82.06 97 SER A N 1
ATOM 725 C CA . SER A 1 97 ? -13.418 -15.483 8.410 1.00 82.06 97 SER A CA 1
ATOM 726 C C . SER A 1 97 ? -12.567 -14.982 9.581 1.00 82.06 97 SER A C 1
ATOM 728 O O . SER A 1 97 ? -13.106 -14.465 10.551 1.00 82.06 97 SER A O 1
ATOM 730 N N . GLN A 1 98 ? -11.238 -15.039 9.477 1.00 86.38 98 GLN A N 1
ATOM 731 C CA . GLN A 1 98 ? -10.342 -14.509 10.508 1.00 86.38 98 GLN A CA 1
ATOM 732 C C . GLN A 1 98 ? -10.451 -12.988 10.644 1.00 86.38 98 GLN A C 1
ATOM 734 O O . GLN A 1 98 ? -10.281 -12.452 11.741 1.00 86.38 98 GLN A O 1
ATOM 739 N N . GLN A 1 99 ? -10.707 -12.274 9.546 1.00 84.19 99 GLN A N 1
ATOM 740 C CA . GLN A 1 99 ? -10.950 -10.834 9.592 1.00 84.19 99 GLN A CA 1
ATOM 741 C C . GLN A 1 99 ? -12.262 -10.523 10.317 1.00 84.19 99 GLN A C 1
ATOM 743 O O . GLN A 1 99 ? -12.263 -9.667 11.202 1.00 84.19 99 GLN A O 1
ATOM 748 N N . LEU A 1 100 ? -13.337 -11.257 10.014 1.00 89.56 100 LEU A N 1
ATOM 749 C CA . LEU A 1 100 ? -14.626 -11.136 10.696 1.00 89.56 100 LEU A CA 1
ATOM 750 C C . LEU A 1 100 ? -14.501 -11.444 12.193 1.00 89.56 100 LEU A C 1
ATOM 752 O O . LEU A 1 100 ? -14.917 -10.618 13.000 1.00 89.56 100 LEU A O 1
ATOM 756 N N . ASP A 1 101 ? -13.811 -12.522 12.575 1.00 93.00 101 ASP A N 1
ATOM 757 C CA . ASP A 1 101 ? -13.548 -12.854 13.984 1.00 93.00 101 ASP A CA 1
ATOM 758 C C . ASP A 1 101 ? -12.801 -11.725 14.714 1.00 93.00 101 ASP A C 1
ATOM 760 O O . ASP A 1 101 ? -13.062 -11.415 15.880 1.00 93.00 101 ASP A O 1
ATOM 764 N N . ARG A 1 102 ? -11.832 -11.086 14.044 1.00 87.19 102 ARG A N 1
ATOM 765 C CA . ARG A 1 102 ? -11.103 -9.938 14.609 1.00 87.19 102 ARG A CA 1
ATOM 766 C C . ARG A 1 102 ? -12.005 -8.714 14.740 1.00 87.19 102 ARG A C 1
ATOM 768 O O . ARG A 1 102 ? -11.903 -8.007 15.744 1.00 87.19 102 ARG A O 1
ATOM 775 N N . MET A 1 103 ? -12.859 -8.448 13.753 1.00 88.25 103 MET A N 1
ATOM 776 C CA . MET A 1 103 ? -13.827 -7.351 13.803 1.00 88.25 103 MET A CA 1
ATOM 777 C C . MET A 1 103 ? -14.844 -7.560 14.922 1.00 88.25 103 MET A C 1
ATOM 779 O O . MET A 1 103 ? -15.093 -6.630 15.685 1.00 88.25 103 MET A O 1
ATOM 783 N N . GLU A 1 104 ? -15.350 -8.779 15.089 1.00 95.12 104 GLU A N 1
ATOM 784 C CA . GLU A 1 104 ? -16.269 -9.138 16.167 1.00 95.12 104 GLU A CA 1
ATOM 785 C C . GLU A 1 104 ? -15.612 -8.955 17.540 1.00 95.12 104 GLU A C 1
ATOM 787 O O . GLU A 1 104 ? -16.161 -8.280 18.412 1.00 95.12 104 GLU A O 1
ATOM 792 N N . LYS A 1 105 ? -14.377 -9.443 17.718 1.00 93.75 105 LYS A N 1
ATOM 793 C CA . LYS A 1 105 ? -13.613 -9.231 18.961 1.00 93.75 105 LYS A CA 1
ATOM 794 C C . LYS A 1 105 ? -13.391 -7.749 19.262 1.00 93.75 105 LYS A C 1
ATOM 796 O O . LYS A 1 105 ? -13.480 -7.345 20.422 1.00 93.75 105 LYS A O 1
ATOM 801 N N . ARG A 1 106 ? -13.127 -6.928 18.239 1.00 90.81 106 ARG A N 1
ATOM 802 C CA . ARG A 1 106 ? -13.003 -5.469 18.393 1.00 90.81 106 ARG A CA 1
ATOM 803 C C . ARG A 1 106 ? -14.337 -4.826 18.763 1.00 90.81 106 ARG A C 1
ATOM 805 O O . ARG A 1 106 ? -14.360 -4.020 19.685 1.00 90.81 106 ARG A O 1
ATOM 812 N N . ALA A 1 107 ? -15.436 -5.201 18.114 1.00 94.25 107 ALA A N 1
ATOM 813 C CA . ALA A 1 107 ? -16.772 -4.696 18.436 1.00 94.25 107 ALA A CA 1
ATOM 814 C C . ALA A 1 107 ? -17.190 -5.052 19.875 1.00 94.25 107 ALA A C 1
ATOM 816 O O . ALA A 1 107 ? -17.731 -4.210 20.597 1.00 94.25 107 ALA A O 1
ATOM 817 N N . ALA A 1 108 ? -16.866 -6.266 20.328 1.00 94.56 108 ALA A N 1
ATOM 818 C CA . ALA A 1 108 ? -17.081 -6.692 21.706 1.00 94.56 108 ALA A CA 1
ATOM 819 C C . ALA A 1 108 ? -16.242 -5.871 22.700 1.00 94.56 108 ALA A C 1
ATOM 821 O O . ALA A 1 108 ? -16.743 -5.504 23.763 1.00 94.56 108 ALA A O 1
ATOM 822 N N . GLN A 1 109 ? -14.990 -5.542 22.358 1.00 94.50 109 GLN A N 1
ATOM 823 C CA . GLN A 1 109 ? -14.156 -4.666 23.184 1.00 94.50 109 GLN A CA 1
ATOM 824 C C . GLN A 1 109 ? -14.732 -3.250 23.264 1.00 94.50 109 GLN A C 1
ATOM 826 O O . GLN A 1 109 ? -14.945 -2.757 24.365 1.00 94.50 109 GLN A O 1
ATOM 831 N N . PHE A 1 110 ? -15.087 -2.646 22.127 1.00 93.81 110 PHE A N 1
ATOM 832 C CA . PHE A 1 110 ? -15.715 -1.321 22.099 1.00 93.81 110 PHE A CA 1
ATOM 833 C C . PHE A 1 110 ? -16.996 -1.264 22.933 1.00 93.81 110 PHE A C 1
ATOM 835 O O . PHE A 1 110 ? -17.248 -0.284 23.630 1.00 93.81 110 PHE A O 1
ATOM 842 N N . SER A 1 111 ? -17.798 -2.328 22.899 1.00 96.62 111 SER A N 1
ATOM 843 C CA . SER A 1 111 ? -19.020 -2.419 23.701 1.00 96.62 111 SER A CA 1
ATOM 844 C C . SER A 1 111 ? -18.725 -2.420 25.206 1.00 96.62 111 SER A C 1
ATOM 846 O O . SER A 1 111 ? -19.464 -1.802 25.972 1.00 96.62 111 SER A O 1
ATOM 848 N N . ARG A 1 112 ? -17.632 -3.070 25.638 1.00 97.50 112 ARG A N 1
ATOM 849 C CA . ARG A 1 112 ? -17.174 -3.036 27.036 1.00 97.50 112 ARG A CA 1
ATOM 850 C C . ARG A 1 112 ? -16.685 -1.647 27.433 1.00 97.50 112 ARG A C 1
ATOM 852 O O . ARG A 1 112 ? -17.129 -1.137 28.456 1.00 97.50 112 ARG A O 1
ATOM 859 N N . ASP A 1 113 ? -15.862 -1.024 26.595 1.00 94.81 113 ASP A N 1
ATOM 860 C CA . ASP A 1 113 ? -15.314 0.311 26.854 1.00 94.81 113 ASP A CA 1
ATOM 861 C C . ASP A 1 113 ? -16.443 1.356 26.985 1.00 94.81 113 ASP A C 1
ATOM 863 O O . ASP A 1 113 ? -16.423 2.211 27.871 1.00 94.81 113 ASP A O 1
ATOM 867 N N . LEU A 1 114 ? -17.494 1.250 26.158 1.00 96.81 11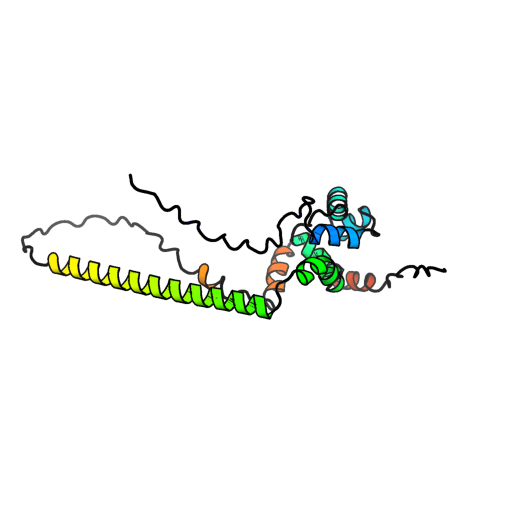4 LEU A N 1
ATOM 868 C CA . LEU A 1 114 ? -18.683 2.106 26.256 1.00 96.81 114 LEU A CA 1
ATOM 869 C C . LEU A 1 114 ? -19.498 1.862 27.533 1.00 96.81 114 LEU A C 1
ATOM 871 O O . LEU A 1 114 ? -20.034 2.813 28.108 1.00 96.81 114 LEU A O 1
ATOM 875 N N . ALA A 1 115 ? -19.615 0.610 27.982 1.00 96.12 115 ALA A N 1
ATOM 876 C CA . ALA A 1 115 ? -20.302 0.287 29.229 1.00 96.12 115 ALA A CA 1
ATOM 877 C C . ALA A 1 115 ? -19.550 0.850 30.446 1.00 96.12 115 ALA A C 1
ATOM 879 O O . ALA A 1 115 ? -20.181 1.416 31.341 1.00 96.12 115 ALA A O 1
ATOM 880 N N . GLU A 1 116 ? -18.220 0.761 30.445 1.00 95.38 116 GLU A N 1
ATOM 881 C CA . GLU A 1 116 ? -17.363 1.334 31.484 1.00 95.38 116 GLU A CA 1
ATOM 882 C C . GLU A 1 116 ? -17.463 2.865 31.512 1.00 95.38 116 GLU A C 1
ATOM 884 O O . GLU A 1 116 ? -17.723 3.449 32.565 1.00 95.38 116 GLU A O 1
ATOM 889 N N . LEU A 1 117 ? -17.370 3.522 30.352 1.00 94.50 117 LEU A N 1
ATOM 890 C CA . LEU A 1 117 ? -17.521 4.975 30.256 1.00 94.50 117 LEU A CA 1
ATOM 891 C C . LEU A 1 117 ? -18.893 5.434 30.774 1.00 94.50 117 LEU A C 1
ATOM 893 O O . LEU A 1 117 ? -18.999 6.427 31.494 1.00 94.50 117 LEU A O 1
ATOM 897 N N . LYS A 1 118 ? -19.959 4.685 30.460 1.00 95.19 118 LYS A N 1
ATOM 898 C CA . LYS A 1 118 ? -21.307 4.973 30.965 1.00 95.19 118 LYS A CA 1
ATOM 899 C C . LYS A 1 118 ? -21.381 4.866 32.492 1.00 95.19 118 LYS A C 1
ATOM 901 O O . LYS A 1 118 ? -22.042 5.698 33.110 1.00 95.19 118 LYS A O 1
ATOM 906 N N . GLN A 1 119 ? -20.704 3.886 33.096 1.00 92.81 119 GLN A N 1
ATOM 907 C CA . GLN A 1 119 ? -20.626 3.750 34.554 1.00 92.81 119 GLN A CA 1
ATOM 908 C C . GLN A 1 119 ? -19.860 4.918 35.192 1.00 92.81 119 GLN A C 1
ATOM 910 O O . GLN A 1 119 ? -20.342 5.502 36.165 1.00 92.81 119 GLN A O 1
ATOM 915 N N . GLN A 1 120 ? -18.728 5.326 34.614 1.00 89.75 120 GLN A N 1
ATOM 916 C CA . GLN A 1 120 ? -17.945 6.469 35.101 1.00 89.75 120 GLN A CA 1
ATOM 917 C C . GLN A 1 120 ? -18.776 7.764 35.114 1.00 89.75 120 GLN A C 1
ATOM 919 O O . GLN A 1 120 ? -18.838 8.446 36.137 1.00 89.75 120 GLN A O 1
ATOM 924 N N . VAL A 1 121 ? -19.518 8.042 34.035 1.00 92.06 121 VAL A N 1
ATOM 925 C CA . VAL A 1 121 ? -20.407 9.217 33.949 1.00 92.06 121 VAL A CA 1
ATOM 926 C C . VAL A 1 121 ? -21.534 9.165 34.989 1.00 92.06 121 VAL A C 1
ATOM 928 O O . VAL A 1 121 ? -21.932 10.200 35.528 1.00 92.06 121 VAL A O 1
ATOM 931 N N . THR A 1 122 ? -22.068 7.977 35.306 1.00 86.81 122 THR A N 1
ATOM 932 C CA . THR 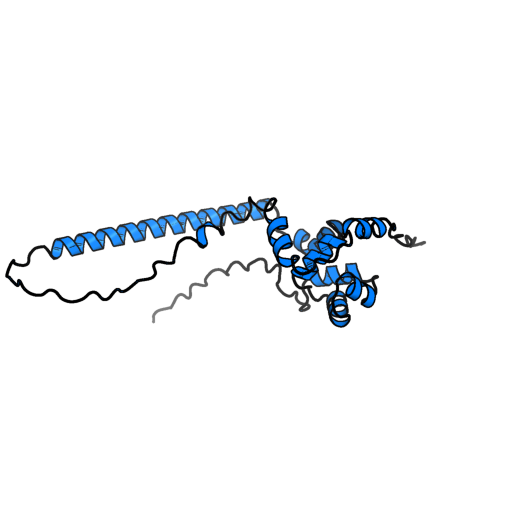A 1 122 ? -23.082 7.859 36.368 1.00 86.81 122 THR A CA 1
ATOM 933 C C . THR A 1 122 ? -22.517 8.127 37.761 1.00 86.81 122 THR A C 1
ATOM 935 O O . THR A 1 122 ? -23.195 8.783 38.549 1.00 86.81 122 THR A O 1
ATOM 938 N N . HIS A 1 123 ? -21.289 7.687 38.058 1.00 79.25 123 HIS A N 1
ATOM 939 C CA . HIS A 1 123 ? -20.646 7.945 39.350 1.00 79.25 123 HIS A CA 1
ATOM 940 C C . HIS A 1 123 ? -20.315 9.430 39.542 1.00 79.25 123 HIS A C 1
ATOM 942 O O . HIS A 1 123 ? -20.659 9.992 40.581 1.00 79.25 123 HIS A O 1
ATOM 948 N N . GLU A 1 124 ? -19.768 10.093 38.519 1.00 77.75 124 GLU A N 1
ATOM 949 C CA . GLU A 1 124 ? -19.467 11.532 38.562 1.00 77.75 124 GLU A CA 1
ATOM 950 C C . GLU A 1 124 ? -20.729 12.370 38.836 1.00 77.75 124 GLU A C 1
ATOM 952 O O . GLU A 1 124 ? -20.732 13.264 39.683 1.00 77.75 124 GLU A O 1
ATOM 957 N N . LYS A 1 125 ? -21.852 12.032 38.187 1.00 75.12 125 LYS A N 1
ATOM 958 C CA . LYS A 1 125 ? -23.122 12.748 38.380 1.00 75.12 125 LYS A CA 1
ATOM 959 C C . LYS A 1 125 ? -23.690 12.593 39.796 1.00 75.12 125 LYS A C 1
ATOM 961 O O . LYS A 1 125 ? -24.322 13.526 40.296 1.00 75.12 1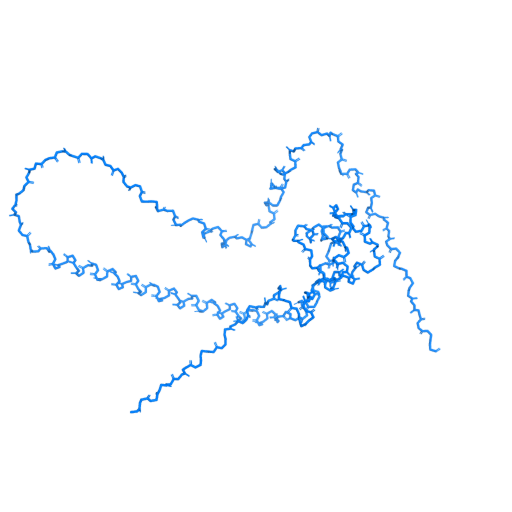25 LYS A O 1
ATOM 966 N N . VAL A 1 126 ? -23.503 11.432 40.426 1.00 74.62 126 VAL A N 1
ATOM 967 C CA . VAL A 1 126 ? -23.960 11.184 41.804 1.00 74.62 126 VAL A CA 1
ATOM 968 C C . VAL A 1 126 ? -23.091 11.949 42.803 1.00 74.62 126 VAL A C 1
ATOM 970 O O . VAL A 1 126 ? -23.633 12.601 43.695 1.00 74.62 126 VAL A O 1
ATOM 973 N N . GLU A 1 127 ? -21.768 11.956 42.625 1.00 72.50 127 GLU A N 1
ATOM 974 C CA . GLU A 1 127 ? -20.853 12.707 43.497 1.00 72.50 127 GLU A CA 1
ATOM 975 C C . GLU A 1 127 ? -21.123 14.220 43.469 1.00 72.50 127 GLU A C 1
ATOM 977 O O . GLU A 1 127 ? -21.153 14.870 44.521 1.00 72.50 127 GLU A O 1
ATOM 982 N N . ASP A 1 128 ? -21.404 14.781 42.290 1.00 70.25 128 ASP A N 1
ATOM 983 C CA . ASP A 1 128 ? -21.751 16.198 42.141 1.00 70.25 128 ASP A CA 1
ATOM 984 C C . ASP A 1 128 ? -23.086 16.560 42.819 1.00 70.25 128 ASP A C 1
ATOM 986 O O . ASP A 1 128 ? -23.230 17.646 43.393 1.00 70.25 128 ASP A O 1
ATOM 990 N N . GLN A 1 129 ? -24.069 15.652 42.808 1.00 68.25 129 GLN A N 1
ATOM 991 C CA . GLN A 1 129 ? -25.334 15.846 43.526 1.00 68.25 129 GLN A CA 1
ATOM 992 C C . GLN A 1 129 ? -25.150 15.772 45.047 1.00 68.25 129 GLN A C 1
ATOM 994 O O . GLN A 1 129 ? -25.702 16.609 45.765 1.00 68.25 129 GLN A O 1
ATOM 999 N N . SER A 1 130 ? -24.330 14.841 45.544 1.00 67.56 130 SER A N 1
ATOM 1000 C CA . SER A 1 130 ? -24.015 14.740 46.973 1.00 67.56 130 SER A CA 1
ATOM 1001 C C . SER A 1 130 ? -23.261 15.968 47.497 1.00 67.56 130 SER A C 1
ATOM 1003 O O . SER A 1 130 ? -23.572 16.448 48.588 1.00 67.56 130 SER A O 1
ATOM 1005 N N . ARG A 1 131 ? -22.335 16.550 46.717 1.00 65.44 131 ARG A N 1
ATOM 1006 C CA . ARG A 1 131 ? -21.647 17.801 47.097 1.00 65.44 131 ARG A CA 1
ATOM 1007 C C . ARG A 1 131 ? -22.587 19.005 47.179 1.00 65.44 131 ARG A C 1
ATOM 1009 O O . ARG A 1 131 ? -22.419 19.837 48.065 1.00 65.44 131 ARG A O 1
ATOM 1016 N N . ARG A 1 132 ? -23.593 19.103 46.300 1.00 60.19 132 ARG A N 1
ATOM 1017 C CA . ARG A 1 132 ? -24.582 20.200 46.342 1.00 60.19 132 ARG A CA 1
ATOM 1018 C C . ARG A 1 132 ? -25.543 20.098 47.525 1.00 60.19 132 ARG A C 1
ATOM 1020 O O . ARG A 1 132 ? -25.920 21.130 48.069 1.00 60.19 132 ARG A O 1
ATOM 1027 N N . ALA A 1 133 ? -25.903 18.889 47.955 1.00 60.44 133 ALA A N 1
ATOM 1028 C CA . ALA A 1 133 ? -26.773 18.695 49.117 1.00 60.44 133 ALA A CA 1
ATOM 1029 C C . ALA A 1 133 ? -26.092 19.073 50.450 1.00 60.44 133 ALA A C 1
ATOM 1031 O O . ALA A 1 133 ? -26.760 19.554 51.359 1.00 60.44 133 ALA A O 1
ATOM 1032 N N . ALA A 1 134 ? -24.767 18.919 50.558 1.00 60.81 134 ALA A N 1
ATOM 1033 C CA . ALA A 1 134 ? -24.009 19.264 51.766 1.00 60.81 134 ALA A CA 1
ATOM 1034 C C . ALA A 1 134 ? -23.706 20.773 51.922 1.00 60.81 134 ALA A C 1
ATOM 1036 O O . ALA A 1 134 ? -23.305 21.199 53.000 1.00 60.81 134 ALA A O 1
ATOM 1037 N N . GLY A 1 135 ? -23.893 21.585 50.873 1.00 57.47 135 GLY A N 1
ATOM 1038 C CA . GLY A 1 135 ? -23.618 23.031 50.885 1.00 57.47 135 GLY A CA 1
ATOM 1039 C C . GLY A 1 135 ? -24.842 23.938 51.070 1.00 57.47 135 GLY A C 1
ATOM 1040 O O . GLY A 1 135 ? -24.691 25.153 51.036 1.00 57.47 135 GLY A O 1
ATOM 1041 N N . ALA A 1 136 ? -26.048 23.384 51.237 1.00 56.81 136 ALA A N 1
ATOM 1042 C CA . ALA A 1 136 ? -27.300 24.153 51.294 1.00 56.81 136 ALA A CA 1
ATOM 1043 C C . ALA A 1 136 ? -27.703 24.634 52.709 1.00 56.81 136 ALA A C 1
ATOM 1045 O O . ALA A 1 136 ? -28.815 25.120 52.895 1.00 56.81 136 ALA A O 1
ATOM 1046 N N . GLY A 1 137 ? -26.819 24.508 53.703 1.00 56.50 137 GLY A N 1
ATOM 1047 C CA . GLY A 1 137 ? -27.008 25.056 55.048 1.00 56.50 137 GLY A CA 1
ATOM 1048 C C . GLY A 1 137 ? -25.913 26.068 55.362 1.00 56.50 137 GLY A C 1
ATOM 1049 O O . GLY A 1 137 ? -24.867 25.686 55.875 1.00 56.50 137 GLY A O 1
ATOM 1050 N N . GLY A 1 138 ? -26.120 27.335 55.009 1.00 53.62 138 GLY A N 1
ATOM 1051 C CA . GLY A 1 138 ? -25.126 28.386 55.226 1.00 53.62 138 GLY A CA 1
ATOM 1052 C C . GLY A 1 138 ? -25.637 29.771 54.851 1.00 53.62 138 GLY A C 1
ATOM 1053 O O . GLY A 1 138 ? -25.277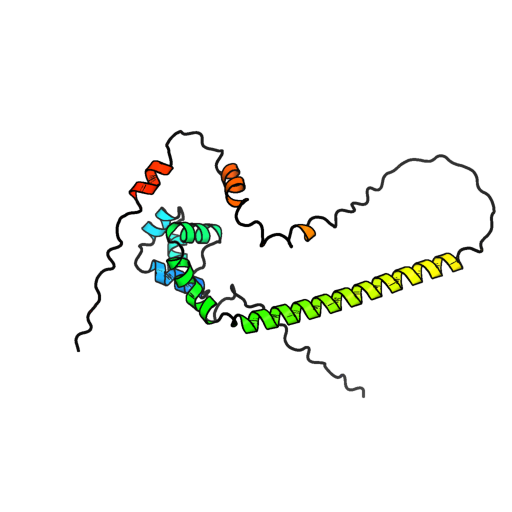 30.290 53.802 1.00 53.62 138 GLY A O 1
ATOM 1054 N N . ASP A 1 139 ? -26.501 30.293 55.718 1.00 54.59 139 ASP A N 1
ATOM 1055 C CA . ASP A 1 139 ? -26.721 31.692 56.097 1.00 54.59 139 ASP A CA 1
ATOM 1056 C C . ASP A 1 139 ? -26.728 32.800 55.027 1.00 54.59 139 ASP A C 1
ATOM 1058 O O . ASP A 1 139 ? -25.707 33.268 54.519 1.00 54.59 139 ASP A O 1
ATOM 1062 N N . ASP A 1 140 ? -27.936 33.336 54.841 1.00 57.69 140 ASP A N 1
ATOM 1063 C CA . ASP A 1 140 ? -28.200 34.715 54.448 1.00 57.69 140 ASP A CA 1
ATOM 1064 C C . ASP A 1 140 ? -27.509 35.703 55.405 1.00 57.69 140 ASP A C 1
ATOM 1066 O O . ASP A 1 140 ? -27.949 35.906 56.536 1.00 57.69 140 ASP A O 1
ATOM 1070 N N . ALA A 1 141 ? -26.481 36.406 54.926 1.00 55.88 141 ALA A N 1
ATOM 1071 C CA . ALA A 1 141 ? -26.120 37.722 55.451 1.00 55.88 141 ALA A CA 1
ATOM 1072 C C . ALA A 1 141 ? -25.361 38.555 54.404 1.00 55.88 141 ALA A C 1
ATOM 1074 O O . ALA A 1 141 ? -24.139 38.529 54.320 1.00 55.88 141 ALA A O 1
ATOM 1075 N N . GLY A 1 142 ? -26.136 39.306 53.616 1.00 56.25 142 GLY A N 1
ATOM 1076 C CA . GLY A 1 142 ? -25.849 40.672 53.165 1.00 56.25 142 GLY A CA 1
ATOM 1077 C C . GLY A 1 142 ? -24.495 40.998 52.526 1.00 56.25 142 GLY A C 1
ATOM 1078 O O . GLY A 1 142 ? -23.495 41.160 53.211 1.00 56.25 142 GLY A O 1
ATOM 1079 N N . SER A 1 143 ? -24.514 41.331 51.232 1.00 46.44 143 SER A N 1
ATOM 1080 C CA . SER A 1 143 ? -23.718 42.448 50.702 1.00 46.44 143 SER A CA 1
ATOM 1081 C C . SER A 1 143 ? -24.172 42.813 49.288 1.00 46.44 143 SER A C 1
ATOM 1083 O O . SER A 1 143 ? -23.831 42.173 48.294 1.00 46.44 143 SER A O 1
ATOM 1085 N N . VAL A 1 144 ? -24.979 43.868 49.222 1.00 53.34 144 VAL A N 1
ATOM 1086 C CA . VAL A 1 144 ? -25.190 44.694 48.034 1.00 53.34 144 VAL A CA 1
ATOM 1087 C C . VAL A 1 144 ? -23.963 45.593 47.881 1.00 53.34 144 VAL A C 1
ATOM 1089 O O . VAL A 1 144 ? -23.717 46.393 48.777 1.00 53.34 144 VAL A O 1
ATOM 1092 N N . ALA A 1 145 ? -23.241 45.503 46.757 1.00 44.84 145 ALA A N 1
ATOM 1093 C CA . ALA A 1 145 ? -22.714 46.652 45.999 1.00 44.84 145 ALA A CA 1
ATOM 1094 C C . ALA A 1 145 ? -21.709 46.222 44.914 1.00 44.84 145 ALA A C 1
ATOM 1096 O O . ALA A 1 145 ? -20.689 45.603 45.206 1.00 44.84 145 ALA A O 1
ATOM 1097 N N . GLY A 1 146 ? -21.934 46.687 43.680 1.00 39.09 146 GLY A N 1
ATOM 1098 C CA . GLY A 1 146 ? -20.842 46.974 42.745 1.00 39.09 146 GLY A CA 1
ATOM 1099 C C . GLY A 1 146 ? -21.048 46.500 41.301 1.00 39.09 146 GLY A C 1
ATOM 1100 O O . GLY A 1 146 ? -20.952 45.304 41.037 1.00 39.09 146 GLY A O 1
ATOM 1101 N N . PRO A 1 147 ? -21.238 47.413 40.330 1.00 64.81 147 PRO A N 1
ATOM 1102 C CA . PRO A 1 147 ? -21.143 47.093 38.911 1.00 64.81 147 PRO A CA 1
ATOM 1103 C C . PRO A 1 147 ? -19.667 47.128 38.480 1.00 64.81 147 PRO A C 1
ATOM 1105 O O . PRO A 1 147 ? -18.994 48.149 38.612 1.00 64.81 147 PRO A O 1
ATOM 1108 N N . GLY A 1 148 ? -19.140 46.013 37.964 1.00 41.94 148 GLY A N 1
ATOM 1109 C CA . GLY A 1 148 ? -17.704 45.883 37.702 1.00 41.94 148 GLY A CA 1
ATOM 1110 C C . GLY A 1 148 ? -17.346 44.915 36.579 1.00 41.94 148 GLY A C 1
ATOM 1111 O O . GLY A 1 148 ? -17.074 43.751 36.824 1.00 41.94 148 GLY A O 1
ATOM 1112 N N . ARG A 1 149 ? -17.270 45.464 35.362 1.00 45.47 149 ARG A N 1
ATOM 1113 C CA . ARG A 1 149 ? -16.451 45.038 34.210 1.00 45.47 149 ARG A CA 1
ATOM 1114 C C . ARG A 1 149 ? -16.542 43.586 33.719 1.00 45.47 149 ARG A C 1
ATOM 1116 O O . ARG A 1 149 ? -15.922 42.657 34.225 1.00 45.47 149 ARG A O 1
ATOM 1123 N N . ALA A 1 150 ? -17.130 43.500 32.529 1.00 51.62 150 ALA A N 1
ATOM 1124 C CA . ALA A 1 150 ? -16.782 42.560 31.478 1.00 51.62 150 ALA A CA 1
ATOM 1125 C C . ALA A 1 150 ? -15.263 42.327 31.349 1.00 51.62 150 ALA A C 1
ATOM 1127 O O . ALA A 1 150 ? -14.488 43.258 31.121 1.00 51.62 150 ALA A O 1
ATOM 1128 N N . ARG A 1 151 ? -14.854 41.056 31.376 1.00 46.53 151 ARG A N 1
ATOM 1129 C CA . ARG A 1 151 ? -13.714 40.582 30.586 1.00 46.53 151 ARG A CA 1
ATOM 1130 C C . ARG A 1 151 ? -13.941 39.119 30.231 1.00 46.53 151 ARG A C 1
ATOM 1132 O O . ARG A 1 151 ? -13.858 38.233 31.078 1.00 46.53 151 ARG A O 1
ATOM 1139 N N . GLY A 1 152 ? -14.303 38.906 28.968 1.00 44.88 152 GLY A N 1
ATOM 1140 C CA . GLY A 1 152 ? -14.572 37.596 28.403 1.00 44.88 152 GLY A CA 1
ATOM 1141 C C . GLY A 1 152 ? -13.377 36.661 28.558 1.00 44.88 152 GLY A C 1
ATOM 1142 O O . GLY A 1 152 ? -12.248 37.003 28.211 1.00 44.88 152 GLY A O 1
ATOM 1143 N N . ARG A 1 153 ? -13.653 35.457 29.055 1.00 45.59 153 ARG A N 1
ATOM 1144 C CA . ARG A 1 153 ? -12.818 34.284 28.820 1.00 45.59 153 ARG A CA 1
ATOM 1145 C C . ARG A 1 153 ? -13.601 33.358 27.908 1.00 45.59 153 ARG A C 1
ATOM 1147 O O . ARG A 1 153 ? -14.465 32.604 28.340 1.00 45.59 153 ARG A O 1
ATOM 1154 N N . MET A 1 154 ? -13.312 33.501 26.621 1.00 41.81 154 MET A N 1
ATOM 1155 C CA . MET A 1 154 ? -13.707 32.590 25.561 1.00 41.81 154 MET A CA 1
ATOM 1156 C C . MET A 1 154 ? -12.942 31.281 25.801 1.00 41.81 154 MET A C 1
ATOM 1158 O O . MET A 1 154 ? -11.792 31.133 25.402 1.00 41.81 154 MET A O 1
ATOM 1162 N N . VAL A 1 155 ? -13.542 30.370 26.569 1.00 46.09 155 VAL A N 1
ATOM 1163 C CA . VAL A 1 155 ? -13.042 29.000 26.709 1.00 46.09 155 VAL A CA 1
ATOM 1164 C C . VAL A 1 155 ? -13.496 28.258 25.461 1.00 46.09 155 VAL A C 1
ATOM 1166 O O . VAL A 1 155 ? -14.663 27.889 25.331 1.00 46.09 155 VAL A O 1
ATOM 1169 N N . SER A 1 156 ? -12.571 28.107 24.518 1.00 46.09 156 SER A N 1
ATOM 1170 C CA . SER A 1 156 ? -12.730 27.337 23.290 1.00 46.09 156 SER A CA 1
ATOM 1171 C C . SER A 1 156 ? -13.132 25.894 23.599 1.00 46.09 156 SER A C 1
ATOM 1173 O O . SER A 1 156 ? -12.292 25.021 23.799 1.00 46.09 156 SER A O 1
ATOM 1175 N N . ARG A 1 157 ? -14.439 25.623 23.596 1.00 45.16 157 ARG A N 1
ATOM 1176 C CA . ARG A 1 157 ? -14.985 24.282 23.373 1.00 45.16 157 ARG A CA 1
ATOM 1177 C C . ARG A 1 157 ? -14.951 24.006 21.872 1.00 45.16 157 ARG A C 1
ATOM 1179 O O . ARG A 1 157 ? -15.952 24.132 21.182 1.00 45.16 157 ARG A O 1
ATOM 1186 N N . ALA A 1 158 ? -13.768 23.661 21.377 1.00 45.91 158 ALA A N 1
ATOM 1187 C CA . ALA A 1 158 ? -13.556 23.124 20.038 1.00 45.91 158 ALA A CA 1
ATOM 1188 C C . ALA A 1 158 ? -13.079 21.671 20.159 1.00 45.91 158 ALA A C 1
ATOM 1190 O O . ALA A 1 158 ? -11.951 21.339 19.824 1.00 45.91 158 ALA A O 1
ATOM 1191 N N . ILE A 1 159 ? -13.934 20.804 20.698 1.00 50.34 159 ILE A N 1
ATOM 1192 C CA . ILE A 1 159 ? -13.771 19.351 20.613 1.00 50.34 159 ILE A CA 1
ATOM 1193 C C . ILE A 1 159 ? -15.170 18.804 20.355 1.00 50.34 159 ILE A C 1
ATOM 1195 O O . ILE A 1 159 ? -16.030 18.909 21.224 1.00 50.34 159 ILE A O 1
ATOM 1199 N N . GLY A 1 160 ? -15.416 18.276 19.153 1.00 37.16 160 GLY A N 1
ATOM 1200 C CA . GLY A 1 160 ? -16.655 17.532 18.903 1.00 37.16 160 GLY A CA 1
ATOM 1201 C C . GLY A 1 160 ? -17.278 17.585 17.510 1.00 37.16 160 GLY A C 1
ATOM 1202 O O . GLY A 1 160 ? -18.453 17.267 17.408 1.00 37.16 160 GLY A O 1
ATOM 1203 N N . LEU A 1 161 ? -16.558 17.956 16.444 1.00 40.75 161 LEU A N 1
ATOM 1204 C CA . LEU A 1 161 ? -17.073 17.750 15.073 1.00 40.75 161 LEU A CA 1
ATOM 1205 C C . LEU A 1 161 ? -16.074 17.121 14.088 1.00 40.75 161 LEU A C 1
ATOM 1207 O O . LEU A 1 161 ? -16.487 16.623 13.048 1.00 40.75 161 LEU A O 1
ATOM 1211 N N . GLY A 1 162 ? -14.785 17.031 14.437 1.00 37.88 162 GLY A N 1
ATOM 1212 C CA . GLY A 1 162 ? -13.788 16.338 13.607 1.00 37.88 162 GLY A CA 1
ATOM 1213 C C . GLY A 1 162 ? -13.855 14.807 13.682 1.00 37.88 162 GLY A C 1
ATOM 1214 O O . GLY A 1 162 ? -13.515 14.131 12.718 1.00 37.88 162 GLY A O 1
ATOM 1215 N N . LEU A 1 163 ? -14.340 14.242 14.795 1.00 42.28 163 LEU A N 1
ATOM 1216 C CA . LEU A 1 163 ? -14.372 12.784 14.988 1.00 42.28 163 LEU A CA 1
ATOM 1217 C C . LEU A 1 163 ? -15.640 12.116 14.426 1.00 42.28 163 LEU A C 1
ATOM 1219 O O . LEU A 1 163 ? -15.685 10.898 14.301 1.00 42.28 163 LEU A O 1
ATOM 1223 N N . LEU A 1 164 ? -16.652 12.901 14.040 1.00 39.06 164 LEU A N 1
ATOM 1224 C CA . LEU A 1 164 ? -17.871 12.385 13.405 1.00 39.06 164 LEU A CA 1
ATOM 1225 C C . LEU A 1 164 ? -17.767 12.330 11.870 1.00 39.06 164 LEU A C 1
ATOM 1227 O O . LEU A 1 164 ? -18.524 11.595 11.246 1.00 39.06 164 LEU A O 1
ATOM 1231 N N . LEU A 1 165 ? -16.785 13.009 11.258 1.00 41.66 165 LEU A N 1
ATOM 1232 C CA . LEU A 1 165 ? -16.503 12.872 9.821 1.00 41.66 165 LEU A CA 1
ATOM 1233 C C . LEU A 1 165 ? -15.541 11.718 9.482 1.00 41.66 165 LEU A C 1
ATOM 1235 O O . LEU A 1 165 ? -15.538 11.246 8.350 1.00 41.66 165 LEU A O 1
ATOM 1239 N N . ALA A 1 166 ? -14.759 11.218 10.443 1.00 44.03 166 ALA A N 1
ATOM 1240 C CA . ALA A 1 166 ? -13.807 10.127 10.200 1.00 44.03 166 ALA A CA 1
ATOM 1241 C C . ALA A 1 166 ? -14.456 8.725 10.185 1.00 44.03 166 ALA A C 1
ATOM 1243 O O . ALA A 1 166 ? -13.850 7.773 9.700 1.00 44.03 166 ALA A O 1
ATOM 1244 N N . LEU A 1 167 ? -15.695 8.593 10.673 1.00 44.81 167 LEU A N 1
ATOM 1245 C CA . LEU A 1 167 ? -16.447 7.329 10.703 1.00 44.81 167 LEU A CA 1
ATOM 1246 C C . LEU A 1 167 ? -17.423 7.150 9.526 1.00 44.81 167 LEU A C 1
ATOM 1248 O O . LEU A 1 167 ? -17.980 6.069 9.367 1.00 44.81 167 LEU A O 1
ATOM 1252 N N . ALA A 1 168 ? -17.592 8.165 8.670 1.00 41.00 168 ALA A N 1
ATOM 1253 C CA . ALA A 1 168 ? -18.433 8.100 7.466 1.00 41.00 168 ALA A CA 1
ATOM 1254 C C . ALA A 1 168 ? -17.629 7.972 6.152 1.00 41.00 168 ALA A C 1
ATOM 1256 O O . ALA A 1 168 ? -18.204 7.977 5.064 1.00 41.00 168 ALA A O 1
ATOM 1257 N N . ALA A 1 169 ? -16.302 7.832 6.232 1.00 41.12 169 ALA A N 1
ATOM 1258 C CA . ALA A 1 169 ? -15.428 7.806 5.061 1.00 41.12 169 ALA A CA 1
ATOM 1259 C C . ALA A 1 169 ? -15.518 6.558 4.148 1.00 41.12 169 ALA A C 1
ATOM 1261 O O . ALA A 1 169 ? -15.155 6.708 2.983 1.00 41.12 169 ALA A O 1
ATOM 1262 N N . PRO A 1 170 ? -16.011 5.360 4.546 1.00 48.84 170 PRO A N 1
ATOM 1263 C CA . PRO A 1 170 ? -16.026 4.237 3.608 1.00 48.84 170 PRO A CA 1
ATOM 1264 C C . PRO A 1 170 ? -17.292 4.151 2.734 1.00 48.84 170 PRO A C 1
ATOM 1266 O O . PRO A 1 170 ? -17.400 3.206 1.963 1.00 48.84 170 PRO A O 1
ATOM 1269 N N . ILE A 1 171 ? -18.244 5.098 2.811 1.00 49.28 171 ILE A N 1
ATOM 1270 C CA . ILE A 1 171 ? -19.503 5.040 2.022 1.00 49.28 171 ILE A CA 1
ATOM 1271 C C . ILE A 1 171 ? -19.628 6.185 0.986 1.00 49.28 171 ILE A C 1
ATOM 1273 O O . ILE A 1 171 ? -20.552 6.202 0.183 1.00 49.28 171 ILE A O 1
ATOM 1277 N N . LEU A 1 172 ? -18.672 7.120 0.915 1.00 43.97 172 LEU A N 1
ATOM 1278 C CA . LEU A 1 172 ? -18.734 8.288 0.009 1.00 43.97 172 LEU A CA 1
ATOM 1279 C C . LEU A 1 172 ? -17.584 8.370 -1.015 1.00 43.97 172 LEU A C 1
ATOM 1281 O O . LEU A 1 172 ? -17.312 9.440 -1.561 1.00 43.97 172 LEU A O 1
ATOM 1285 N N . SER A 1 173 ? -16.917 7.249 -1.308 1.00 48.91 173 SER A N 1
ATOM 1286 C CA . SER A 1 173 ? -15.725 7.232 -2.173 1.00 48.91 173 SER A CA 1
ATOM 1287 C C . SER A 1 173 ? -15.990 7.453 -3.674 1.00 48.91 173 SER A C 1
ATOM 1289 O O . SER A 1 173 ? -15.028 7.690 -4.399 1.00 48.91 173 SER A O 1
ATOM 1291 N N . ASP A 1 174 ? -17.242 7.453 -4.148 1.00 49.66 174 ASP A N 1
ATOM 1292 C CA . ASP A 1 174 ? -17.529 7.570 -5.592 1.00 49.66 174 ASP A CA 1
ATOM 1293 C C . ASP A 1 174 ? -17.857 8.989 -6.091 1.00 49.66 174 ASP A C 1
ATOM 1295 O O . ASP A 1 174 ? -17.892 9.213 -7.298 1.00 49.66 174 ASP A O 1
ATOM 1299 N N . ALA A 1 175 ? -18.057 9.983 -5.213 1.00 50.03 175 ALA A N 1
ATOM 1300 C CA . ALA A 1 175 ? -18.548 11.303 -5.651 1.00 50.03 175 ALA A CA 1
ATOM 1301 C C . ALA A 1 175 ? -17.587 12.487 -5.433 1.00 50.03 175 ALA A C 1
ATOM 1303 O O . ALA A 1 175 ? -17.760 13.528 -6.064 1.00 50.03 175 ALA A O 1
ATOM 1304 N N . VAL A 1 176 ? -16.573 12.372 -4.566 1.00 48.56 176 VAL A N 1
ATOM 1305 C CA . VAL A 1 176 ? -15.766 13.543 -4.140 1.00 48.56 176 VAL A CA 1
ATOM 1306 C C . VAL A 1 176 ? -14.375 13.602 -4.795 1.00 48.56 176 VAL A C 1
ATOM 1308 O O . VAL A 1 176 ? -13.750 14.662 -4.829 1.00 48.56 176 VAL A O 1
ATOM 1311 N N . ALA A 1 177 ? -13.914 12.511 -5.414 1.00 49.16 177 ALA A N 1
ATOM 1312 C CA . ALA A 1 177 ? -12.633 12.473 -6.124 1.00 49.16 177 ALA A CA 1
ATOM 1313 C C . ALA A 1 177 ? -12.487 13.495 -7.283 1.00 49.16 177 ALA A C 1
ATOM 1315 O O . ALA A 1 177 ? -11.400 14.064 -7.409 1.00 49.16 177 ALA A O 1
ATOM 1316 N N . PRO A 1 178 ? -13.517 13.816 -8.100 1.00 48.53 178 PRO A N 1
ATOM 1317 C CA . PRO A 1 178 ? -13.321 14.752 -9.210 1.00 48.53 178 PRO A CA 1
ATOM 1318 C C . PRO A 1 178 ? -13.295 16.231 -8.782 1.00 48.53 178 PRO A C 1
ATOM 1320 O O . PRO A 1 178 ? -12.670 17.045 -9.459 1.00 48.53 178 PRO A O 1
ATOM 1323 N N . ALA A 1 179 ? -13.908 16.601 -7.651 1.00 45.16 179 ALA A N 1
ATOM 1324 C CA . ALA A 1 179 ? -14.007 18.005 -7.234 1.00 45.16 179 ALA A CA 1
ATOM 1325 C C . ALA A 1 179 ? -12.698 18.549 -6.635 1.00 45.16 179 ALA A C 1
ATOM 1327 O O . ALA A 1 179 ? -12.332 19.695 -6.879 1.00 45.16 179 ALA A O 1
ATOM 1328 N N . VAL A 1 180 ? -11.952 17.715 -5.903 1.00 48.19 180 VAL A N 1
ATOM 1329 C CA . VAL A 1 180 ? -10.667 18.117 -5.300 1.00 48.19 180 VAL A CA 1
ATOM 1330 C C . VAL A 1 180 ? -9.536 18.123 -6.339 1.00 48.19 180 VAL A C 1
ATOM 1332 O O . VAL A 1 180 ? -8.603 18.916 -6.227 1.00 48.19 180 VAL A O 1
ATOM 1335 N N . TYR A 1 181 ? -9.643 17.313 -7.399 1.00 47.81 181 TYR A N 1
ATOM 1336 C CA . TYR A 1 181 ? -8.699 17.348 -8.522 1.00 47.81 181 TYR A CA 1
ATOM 1337 C C . TYR A 1 181 ? -8.901 18.571 -9.430 1.00 47.81 181 TYR A C 1
ATOM 1339 O O . TYR A 1 181 ? -7.925 19.108 -9.953 1.00 47.81 181 TYR A O 1
ATOM 1347 N N . ALA A 1 182 ? -10.140 19.055 -9.573 1.00 46.34 182 ALA A N 1
ATOM 1348 C CA . ALA A 1 182 ? -10.441 20.248 -10.364 1.00 46.34 182 ALA A CA 1
ATOM 1349 C C . ALA A 1 182 ? -9.841 21.531 -9.755 1.00 46.34 182 ALA A C 1
ATOM 1351 O O . ALA A 1 182 ? -9.349 22.380 -10.489 1.00 46.34 182 ALA A O 1
ATOM 1352 N N . SER A 1 183 ? -9.788 21.657 -8.424 1.00 42.81 183 SER A N 1
ATOM 1353 C CA . SER A 1 183 ? -9.252 22.864 -7.767 1.00 42.81 183 SER A CA 1
ATOM 1354 C C . SER A 1 183 ? -7.720 22.969 -7.765 1.00 42.81 183 SER A C 1
ATOM 1356 O O . SER A 1 183 ? -7.191 24.046 -7.513 1.00 42.81 183 SER A O 1
ATOM 1358 N N . VAL A 1 184 ? -6.994 21.879 -8.036 1.00 42.59 184 VAL A N 1
ATOM 1359 C CA . VAL A 1 184 ? -5.515 21.871 -8.099 1.00 42.59 184 VAL A CA 1
ATOM 1360 C C . VAL A 1 184 ? -4.997 22.064 -9.534 1.00 42.59 184 VAL A C 1
ATOM 1362 O O . VAL A 1 184 ? -3.820 22.356 -9.726 1.00 42.59 184 VAL A O 1
ATOM 1365 N N . LEU A 1 185 ? -5.869 21.966 -10.543 1.00 44.72 185 LEU A N 1
ATOM 1366 C CA . LEU A 1 185 ? -5.517 22.141 -11.957 1.00 44.72 185 LEU A CA 1
ATOM 1367 C C . LEU A 1 185 ? -5.991 23.471 -12.571 1.00 44.72 185 LEU A C 1
ATOM 1369 O O . LEU A 1 185 ? -5.702 23.720 -13.737 1.00 44.72 185 LEU A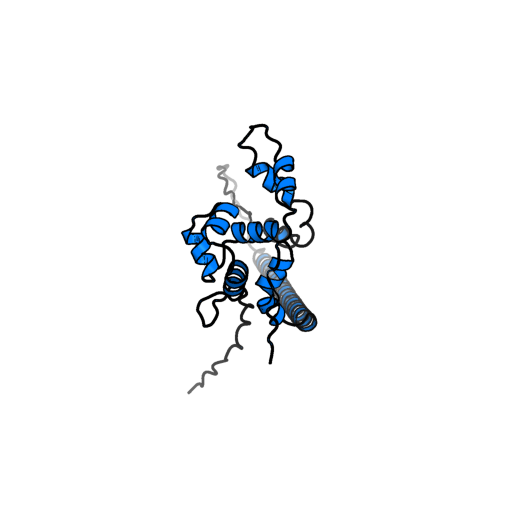 O 1
ATOM 1373 N N . ASP A 1 186 ? -6.623 24.362 -11.802 1.00 42.28 186 ASP A N 1
ATOM 1374 C CA . ASP A 1 186 ? -7.077 25.685 -12.274 1.00 42.28 186 ASP A CA 1
ATOM 1375 C C . ASP A 1 186 ? -5.970 26.765 -12.227 1.00 42.28 186 ASP A C 1
ATOM 1377 O O . ASP A 1 186 ? -6.141 27.881 -11.743 1.00 42.28 186 ASP A O 1
ATOM 1381 N N . LEU A 1 187 ? -4.777 26.405 -12.705 1.00 40.41 187 LEU A N 1
ATOM 1382 C CA . LEU A 1 187 ? -3.657 27.312 -12.975 1.00 40.41 187 LEU A CA 1
ATOM 1383 C C . LEU A 1 187 ? -3.051 26.911 -14.323 1.00 40.41 187 LEU A C 1
ATOM 1385 O O . LEU A 1 187 ? -1.949 26.370 -14.405 1.00 40.41 187 LEU A O 1
ATOM 1389 N N . GLY A 1 188 ? -3.811 27.121 -15.396 1.00 36.78 188 GLY A N 1
ATOM 1390 C CA . GLY A 1 188 ? -3.342 26.806 -16.741 1.00 36.78 188 GLY A CA 1
ATOM 1391 C C . GLY A 1 188 ? -4.427 26.843 -17.804 1.00 36.78 188 GLY A C 1
ATOM 1392 O O . GLY A 1 188 ? -4.664 25.835 -18.462 1.00 36.78 188 GLY A O 1
ATOM 1393 N N . ASP A 1 189 ? -5.054 28.004 -17.993 1.00 50.75 189 ASP A N 1
ATOM 1394 C CA . ASP A 1 189 ? -5.750 28.338 -19.236 1.00 50.75 189 ASP A CA 1
ATOM 1395 C C . ASP A 1 189 ? -4.734 28.371 -20.395 1.00 50.75 189 ASP A C 1
ATOM 1397 O O . ASP A 1 189 ? -4.066 29.372 -20.655 1.00 50.75 189 ASP A O 1
ATOM 1401 N N . GLN A 1 190 ? -4.554 27.227 -21.054 1.00 41.22 190 GLN A N 1
ATOM 1402 C CA . GLN A 1 190 ? -4.019 27.140 -22.408 1.00 41.22 190 GLN A CA 1
ATOM 1403 C C . GLN A 1 190 ? -4.762 26.016 -23.131 1.00 41.22 190 GLN A C 1
ATOM 1405 O O . GLN A 1 190 ? -4.552 24.832 -22.873 1.00 41.22 190 GLN A O 1
ATOM 1410 N N . GLY A 1 191 ? -5.690 26.425 -23.996 1.00 44.28 191 GLY A N 1
ATOM 1411 C CA . GLY A 1 191 ? -6.626 25.569 -24.715 1.00 44.28 191 GLY A CA 1
ATOM 1412 C C . GLY A 1 191 ? -5.977 24.592 -25.691 1.00 44.28 191 GLY A C 1
ATOM 1413 O O . GLY A 1 191 ? -5.948 24.845 -26.889 1.00 44.28 191 GLY A O 1
ATOM 1414 N N . ASP A 1 192 ? -5.566 23.437 -25.176 1.00 49.28 192 ASP A N 1
ATOM 1415 C CA . ASP A 1 192 ? -5.353 22.218 -25.949 1.00 49.28 192 ASP A CA 1
ATOM 1416 C C . ASP A 1 192 ? -6.073 21.057 -25.251 1.00 49.28 192 ASP A C 1
ATOM 1418 O O . ASP A 1 192 ? -5.744 20.690 -24.125 1.00 49.28 192 ASP A O 1
ATOM 1422 N N . ASP A 1 193 ? -7.058 20.475 -25.936 1.00 54.84 193 ASP A N 1
ATOM 1423 C CA . ASP A 1 193 ? -7.889 19.364 -25.465 1.00 54.84 193 ASP A CA 1
ATOM 1424 C C . ASP A 1 193 ? -7.033 18.145 -25.026 1.00 54.84 193 ASP A C 1
ATOM 1426 O O . ASP A 1 193 ? -6.447 17.446 -25.869 1.00 54.84 193 ASP A O 1
ATOM 1430 N N . PRO A 1 194 ? -6.941 17.844 -23.712 1.00 53.22 194 PRO A N 1
ATOM 1431 C CA . PRO A 1 194 ? -6.127 16.742 -23.204 1.00 53.22 194 PRO A CA 1
ATOM 1432 C C . PRO A 1 194 ? -6.733 15.365 -23.519 1.00 53.22 194 PRO A C 1
ATOM 1434 O O . PRO A 1 194 ? -6.003 14.365 -23.535 1.00 53.22 194 PRO A O 1
ATOM 1437 N N . ALA A 1 195 ? -8.033 15.287 -23.838 1.00 49.50 195 ALA A N 1
ATOM 1438 C CA . ALA A 1 195 ? -8.695 14.029 -24.180 1.00 49.50 195 ALA A CA 1
ATOM 1439 C C . ALA A 1 195 ? -8.206 13.476 -25.532 1.00 49.50 195 ALA A C 1
ATOM 1441 O O . ALA A 1 195 ? -8.078 12.259 -25.707 1.00 49.50 195 ALA A O 1
ATOM 1442 N N . ALA A 1 196 ? -7.809 14.352 -26.461 1.00 47.50 196 ALA A N 1
ATOM 1443 C CA . ALA A 1 196 ? -7.299 13.958 -27.773 1.00 47.50 196 ALA A CA 1
ATOM 1444 C C . ALA A 1 196 ? -5.900 13.303 -27.726 1.00 47.50 196 ALA A C 1
ATOM 1446 O O . ALA A 1 196 ? -5.547 12.521 -28.616 1.00 47.50 196 ALA A O 1
ATOM 1447 N N . ARG A 1 197 ? -5.088 13.561 -26.685 1.00 48.78 197 ARG A N 1
ATOM 1448 C CA . ARG A 1 197 ? -3.733 12.981 -26.560 1.00 48.78 197 ARG A CA 1
ATOM 1449 C C . ARG A 1 197 ? -3.708 11.607 -25.888 1.00 48.78 197 ARG A C 1
ATOM 1451 O O . ARG A 1 197 ? -2.851 10.790 -26.233 1.00 48.78 197 ARG A O 1
ATOM 1458 N N . LEU A 1 198 ? -4.649 11.308 -24.993 1.00 48.31 198 LEU A N 1
ATOM 1459 C CA . LEU A 1 198 ? -4.663 10.030 -24.267 1.00 48.31 198 LEU A CA 1
ATOM 1460 C C . LEU A 1 198 ? -5.180 8.855 -25.114 1.00 48.31 198 LEU A C 1
ATOM 1462 O O . LEU A 1 198 ? -4.699 7.731 -24.960 1.00 48.31 198 LEU A O 1
ATOM 1466 N N . HIS A 1 199 ? -6.038 9.101 -26.107 1.00 43.50 199 HIS A N 1
ATOM 1467 C CA . HIS A 1 199 ? -6.524 8.032 -26.990 1.00 43.50 199 HIS A CA 1
ATOM 1468 C C . HIS A 1 199 ? -5.499 7.528 -28.020 1.00 43.50 199 HIS A C 1
ATOM 1470 O O . HIS A 1 199 ? -5.677 6.441 -28.572 1.00 43.50 199 HIS A O 1
ATOM 1476 N N . LYS A 1 200 ? -4.394 8.249 -28.258 1.00 43.31 200 LYS A N 1
ATOM 1477 C CA . LYS A 1 200 ? -3.391 7.843 -29.262 1.00 43.31 200 LYS A CA 1
ATOM 1478 C C . LYS A 1 200 ? -2.281 6.937 -28.711 1.00 43.31 200 LYS A C 1
ATOM 1480 O O . LYS A 1 200 ? -1.563 6.319 -29.494 1.00 43.31 200 LYS A O 1
ATOM 1485 N N . VAL A 1 201 ? -2.151 6.810 -27.388 1.00 48.88 201 VAL A N 1
ATOM 1486 C CA . VAL A 1 201 ? -1.089 5.997 -26.753 1.00 48.88 201 VAL A CA 1
ATOM 1487 C C . VAL A 1 201 ? -1.611 4.655 -26.211 1.00 48.88 201 VAL A C 1
ATOM 1489 O O . VAL A 1 201 ? -0.832 3.722 -26.035 1.00 48.88 201 VAL A O 1
ATOM 1492 N N . ALA A 1 202 ? -2.927 4.491 -26.049 1.00 46.69 202 ALA A N 1
ATOM 1493 C CA . ALA A 1 202 ? -3.529 3.343 -25.361 1.00 46.69 202 ALA A CA 1
ATOM 1494 C C . ALA A 1 202 ? -3.753 2.066 -26.208 1.00 46.69 202 ALA A C 1
ATOM 1496 O O . ALA A 1 202 ? -4.407 1.138 -25.745 1.00 46.69 202 ALA A O 1
ATOM 1497 N N . ARG A 1 203 ? -3.242 1.969 -27.446 1.00 45.34 203 ARG A N 1
ATOM 1498 C CA . ARG A 1 203 ? -3.422 0.760 -28.288 1.00 45.34 203 ARG A CA 1
ATOM 1499 C C . ARG A 1 203 ? -2.161 0.296 -29.010 1.00 45.34 203 ARG A C 1
ATOM 1501 O O . ARG A 1 203 ? -2.223 -0.150 -30.154 1.00 45.34 203 ARG A O 1
ATOM 1508 N N . ARG A 1 204 ? -0.998 0.359 -28.357 1.00 42.59 204 ARG A N 1
ATOM 1509 C CA . ARG A 1 204 ? 0.091 -0.550 -28.738 1.00 42.59 204 ARG A CA 1
ATOM 1510 C C . ARG A 1 204 ? -0.065 -1.825 -27.913 1.00 42.59 204 ARG A C 1
ATOM 1512 O O . ARG A 1 204 ? 0.188 -1.756 -26.714 1.00 42.59 204 ARG A O 1
ATOM 1519 N N . PRO A 1 205 ? -0.472 -2.963 -28.506 1.00 44.28 205 PRO A N 1
ATOM 1520 C CA . PRO A 1 205 ? -0.379 -4.231 -27.803 1.00 44.28 205 PRO A CA 1
ATOM 1521 C C . PRO A 1 205 ? 1.084 -4.414 -27.400 1.00 44.28 205 PRO A C 1
ATOM 1523 O O . PRO A 1 205 ? 1.978 -4.414 -28.253 1.00 44.28 205 PRO A O 1
ATOM 1526 N N . LEU A 1 206 ? 1.332 -4.506 -26.094 1.00 51.41 206 LEU A N 1
ATOM 1527 C CA . LEU A 1 206 ? 2.586 -5.026 -25.579 1.00 51.41 206 LEU A CA 1
ATOM 1528 C C . LEU A 1 206 ? 2.726 -6.425 -26.182 1.00 51.41 206 LEU A C 1
ATOM 1530 O O . LEU A 1 206 ? 2.031 -7.358 -25.787 1.00 51.41 206 LEU A O 1
ATOM 1534 N N . ARG A 1 207 ? 3.579 -6.557 -27.205 1.00 43.00 207 ARG A N 1
ATOM 1535 C CA . ARG A 1 207 ? 4.083 -7.854 -27.651 1.00 43.00 207 ARG A CA 1
ATOM 1536 C C . ARG A 1 207 ? 4.798 -8.452 -26.442 1.00 43.00 207 ARG A C 1
ATOM 1538 O O . ARG A 1 207 ? 5.959 -8.136 -26.204 1.00 43.00 207 ARG A O 1
ATOM 1545 N N . LEU A 1 208 ? 4.087 -9.277 -25.679 1.00 48.34 208 LEU A N 1
ATOM 1546 C CA . LEU A 1 208 ? 4.675 -10.220 -24.739 1.00 48.34 208 LEU A CA 1
ATOM 1547 C C . LEU A 1 208 ? 5.597 -11.118 -25.567 1.00 48.34 208 LEU A C 1
ATOM 1549 O O . LEU A 1 208 ? 5.150 -11.980 -26.325 1.00 48.34 208 LEU A O 1
ATOM 1553 N N . GLY A 1 209 ? 6.888 -10.800 -25.534 1.00 42.75 209 GLY A N 1
ATOM 1554 C CA . GLY A 1 209 ? 7.911 -11.524 -26.261 1.00 42.75 209 GLY A CA 1
ATOM 1555 C C . GLY A 1 209 ? 8.000 -12.954 -25.746 1.00 42.75 209 GLY A C 1
ATOM 1556 O O . GLY A 1 209 ? 8.297 -13.166 -24.580 1.00 42.75 209 GLY A O 1
ATOM 1557 N N . GLY A 1 210 ? 7.756 -13.904 -26.649 1.00 43.06 210 GLY A N 1
ATOM 1558 C CA . GLY A 1 210 ? 8.374 -15.227 -26.677 1.00 43.06 210 GLY A CA 1
ATOM 1559 C C . GLY A 1 210 ? 8.233 -16.081 -25.421 1.00 43.06 210 GLY A C 1
ATOM 1560 O O . GLY A 1 210 ? 9.075 -16.032 -24.528 1.00 43.06 210 GLY A O 1
ATOM 1561 N N . LYS A 1 211 ? 7.257 -16.995 -25.443 1.00 45.44 211 LYS A N 1
ATOM 1562 C CA . LYS A 1 211 ? 7.359 -18.258 -24.705 1.00 45.44 211 LYS A CA 1
ATOM 1563 C C . LYS A 1 211 ? 8.706 -18.901 -25.063 1.00 45.44 211 LYS A C 1
ATOM 1565 O O . LYS A 1 211 ? 8.916 -19.282 -26.211 1.00 45.44 211 LYS A O 1
ATOM 1570 N N . ARG A 1 212 ? 9.628 -18.980 -24.104 1.00 50.91 212 ARG A N 1
ATOM 1571 C CA . ARG A 1 212 ? 10.776 -19.883 -24.204 1.00 50.91 212 ARG A CA 1
ATOM 1572 C C . ARG A 1 212 ? 10.230 -21.288 -23.994 1.00 50.91 212 ARG A C 1
ATOM 1574 O O . ARG A 1 212 ? 9.920 -21.661 -22.867 1.00 50.91 212 ARG A O 1
ATOM 1581 N N . GLU A 1 213 ? 10.047 -22.021 -25.084 1.00 51.16 213 GLU A N 1
ATOM 1582 C CA . GLU A 1 213 ? 9.893 -23.468 -25.017 1.00 51.16 213 GLU A CA 1
ATOM 1583 C C . GLU A 1 213 ? 11.212 -24.047 -24.495 1.00 51.16 213 GLU A C 1
ATOM 1585 O O . GLU A 1 213 ? 12.271 -23.899 -25.103 1.00 51.16 213 GLU A O 1
ATOM 1590 N N . LEU A 1 214 ? 11.149 -24.620 -23.296 1.00 52.47 214 LEU A N 1
ATOM 1591 C CA . LEU A 1 214 ? 12.177 -25.492 -22.752 1.00 52.47 214 LEU A CA 1
ATOM 1592 C C . LEU A 1 214 ? 12.047 -26.831 -23.485 1.00 52.47 214 LEU A C 1
ATOM 1594 O O . LEU A 1 214 ? 11.197 -27.643 -23.125 1.00 52.47 214 LEU A O 1
ATOM 1598 N N . SER A 1 215 ? 12.851 -27.039 -24.529 1.00 54.72 215 SER A N 1
ATOM 1599 C CA . SER A 1 215 ? 13.090 -28.388 -25.050 1.00 54.72 215 SER A CA 1
ATOM 1600 C C . SER A 1 215 ? 13.952 -29.166 -24.060 1.00 54.72 215 SER A C 1
ATOM 1602 O O . SER A 1 215 ? 14.965 -28.651 -23.580 1.00 54.72 215 SER A O 1
ATOM 1604 N N . ALA A 1 216 ? 13.494 -30.382 -23.762 1.00 64.75 216 ALA A N 1
ATOM 1605 C CA . ALA A 1 216 ? 14.225 -31.436 -23.069 1.00 64.75 216 ALA A CA 1
ATOM 1606 C C . ALA A 1 216 ? 15.317 -32.050 -23.958 1.00 64.75 216 ALA A C 1
ATOM 1608 O O . ALA A 1 216 ? 15.169 -31.984 -25.202 1.00 64.75 216 ALA A O 1
#

Organism: Paramagnetospirillum magneticum (strain ATCC 700264 / AMB-1) (NCBI:txid342108)

Foldseek 3Di:
DDDDDPPDDPDDDDDPPQVDQDVVRAHQLLCLQLVVCVPPQLVRLCVQQVHDSVVSVCSVVSHDDDPVSVVVVCVVPPPVSVCRSCVVVVVPDDPPVVVVVVVVVVVVVVVVVVVVVVVVVVVVVVVVVVVVVVPPPDDDDDDDDDDDDDDDDPPDPPPDDPVVVVVCPPPPVPPCVVVVVVVVPPPDPDDDDPVVVVVVPPPDPPPPDDDPPPDD

Radius of gyration: 30.88 Å; chains: 1; bounding box: 46×78×85 Å

Sequence (216 aa):
MTSASVRHSPSALHPVDLFGASASGLHPVGERIALWLADIPAKVVARDFAVAVHTAKGWKRGHLPLMAHFAAMVTRWGDDFLDFAFAPALAEAPSLSQQLDRMEKRAAQFSRDLAELKQQVTHEKVEDQSRRAAGAGGDDAGSVAGPGRARGRMVSRAIGLGLLLALAAPILSDAVAPAVYASVLDLGDQGDDPAARLHKVARRPLRLGGKRELSA

Secondary structure (DSSP, 8-state):
-----------------TTPPPTTSS-HHHHHHHHHTTTS-HHHHHHHTT--HHHHHHHTTTPPPPHHHHHHHHHHH-HHHHHHHHHHHHHSSPPHHHHHHHHHHHHHHHHHHHHHHHHHHHHHHHHHHHHHHHTS-----------------------SSSTTTTTSTTS-TTTSHHHHHHTTS-S------THHHHTTTTT-------------